Protein AF-A0A7S2HI41-F1 (afdb_monomer_lite)

pLDDT: mean 89.59, std 12.04, range [38.03, 98.25]

Secondary structure (DSSP, 8-state):
--S--TGGGTS-HHHHHHHHHHHHHTT-PPPS-HHHHHHHHHHHHHHHHHHHHHT-HHHHHHHHHHHHHHH---HHHHHTS-HHHHHHHHHHHHHHHHHHHHHHHHTT-HHHHHHHHHHHHHHHHHTT---HHHHHHHHHHHHHHHHHTT-HHHHHHHHHHHHHHSTT-HHHHHHHHHHHHHHHHHHHHHHHHHHHHHS-HHHHHTTS-TTSPP----

Structure (mmCIF, N/CA/C/O backbone):
data_AF-A0A7S2HI41-F1
#
_entry.id   AF-A0A7S2HI41-F1
#
loop_
_atom_site.group_PDB
_atom_site.id
_atom_site.type_symbol
_atom_site.label_atom_id
_atom_site.label_alt_id
_atom_site.label_comp_id
_atom_site.label_asym_id
_atom_site.label_entity_id
_atom_site.label_seq_id
_atom_site.pdbx_PDB_ins_code
_atom_site.Cartn_x
_atom_site.Cartn_y
_atom_site.Cartn_z
_atom_site.occupancy
_atom_site.B_iso_or_equiv
_atom_site.auth_seq_id
_atom_site.auth_comp_id
_atom_site.auth_asym_id
_atom_site.auth_atom_id
_atom_site.pdbx_PDB_model_num
ATOM 1 N N . PHE A 1 1 ? 14.568 3.028 4.191 1.00 51.03 1 PHE A N 1
ATOM 2 C CA . PHE A 1 1 ? 15.035 2.163 3.093 1.00 51.03 1 PHE A CA 1
ATOM 3 C C . PHE A 1 1 ? 16.481 2.515 2.828 1.00 51.03 1 PHE A C 1
ATOM 5 O O . PHE A 1 1 ? 16.738 3.258 1.891 1.00 51.03 1 PHE A O 1
ATOM 12 N N . ASP A 1 2 ? 17.394 2.138 3.720 1.00 47.50 2 ASP A N 1
ATOM 13 C CA . ASP A 1 2 ? 18.798 2.543 3.544 1.00 47.50 2 ASP A CA 1
ATOM 14 C C . ASP A 1 2 ? 19.626 1.412 2.933 1.00 47.50 2 ASP A C 1
ATOM 16 O O . ASP A 1 2 ? 20.675 1.696 2.387 1.00 47.50 2 ASP A O 1
ATOM 20 N N . ASN A 1 3 ? 19.088 0.180 2.890 1.00 49.31 3 ASN A N 1
ATOM 21 C CA . ASN A 1 3 ? 19.661 -0.965 2.165 1.00 49.31 3 ASN A CA 1
ATOM 22 C C . ASN A 1 3 ? 18.614 -1.939 1.571 1.00 49.31 3 ASN A C 1
ATOM 24 O O . ASN A 1 3 ? 18.982 -2.937 0.962 1.00 49.31 3 ASN A O 1
ATOM 28 N N . GLU A 1 4 ? 17.312 -1.688 1.750 1.00 58.56 4 GLU A N 1
ATOM 29 C CA . GLU A 1 4 ? 16.249 -2.599 1.297 1.00 58.56 4 GLU A CA 1
ATOM 30 C C . GLU A 1 4 ? 15.560 -2.063 0.043 1.00 58.56 4 GLU A C 1
ATOM 32 O O . GLU A 1 4 ? 15.051 -0.938 0.036 1.00 58.56 4 GLU A O 1
ATOM 37 N N . SER A 1 5 ? 15.537 -2.904 -0.991 1.00 82.88 5 SER A N 1
ATOM 38 C CA . SER A 1 5 ? 14.747 -2.742 -2.212 1.00 82.88 5 SER A CA 1
ATOM 39 C C . SER A 1 5 ? 13.272 -2.499 -1.875 1.00 82.88 5 SER A C 1
ATOM 41 O O . SER A 1 5 ? 12.686 -3.250 -1.093 1.00 82.88 5 SER A O 1
ATOM 43 N N . LEU A 1 6 ? 12.647 -1.484 -2.488 1.00 89.19 6 LEU A N 1
ATOM 44 C CA . LEU A 1 6 ? 11.217 -1.209 -2.284 1.00 89.19 6 LEU A CA 1
ATOM 45 C C . LEU A 1 6 ? 10.355 -2.420 -2.676 1.00 89.19 6 LEU A C 1
ATOM 47 O O . LEU A 1 6 ? 9.322 -2.670 -2.060 1.00 89.19 6 LEU A O 1
ATOM 51 N N . LEU A 1 7 ? 10.791 -3.192 -3.675 1.00 91.88 7 LEU A N 1
ATOM 52 C CA . LEU A 1 7 ? 10.104 -4.409 -4.104 1.00 91.88 7 LEU A CA 1
ATOM 53 C C . LEU A 1 7 ? 10.058 -5.464 -2.989 1.00 91.88 7 LEU A C 1
ATOM 55 O O . LEU A 1 7 ? 9.012 -6.070 -2.760 1.00 91.88 7 LEU A O 1
ATOM 59 N N . ARG A 1 8 ? 11.156 -5.614 -2.239 1.00 91.50 8 ARG A N 1
ATOM 60 C CA . ARG A 1 8 ? 11.265 -6.549 -1.105 1.00 91.50 8 ARG A CA 1
ATOM 61 C C . ARG A 1 8 ? 10.397 -6.161 0.094 1.00 91.50 8 ARG A C 1
ATOM 63 O O . ARG A 1 8 ? 10.218 -6.946 1.013 1.00 91.50 8 ARG A O 1
ATOM 70 N N . CYS A 1 9 ? 9.825 -4.957 0.101 1.00 91.75 9 CYS A N 1
ATOM 71 C CA . CYS A 1 9 ? 8.820 -4.587 1.0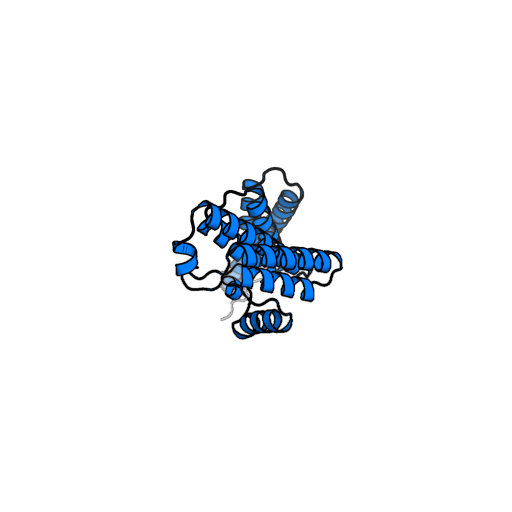97 1.00 91.75 9 CYS A CA 1
ATOM 72 C C . CYS A 1 9 ? 7.451 -5.228 0.831 1.00 91.75 9 CYS A C 1
ATOM 74 O O . CYS A 1 9 ? 6.604 -5.215 1.726 1.00 91.75 9 CYS A O 1
ATOM 76 N N . PHE A 1 10 ? 7.229 -5.749 -0.379 1.00 92.69 10 PHE A N 1
ATOM 77 C CA . PHE A 1 10 ? 5.991 -6.415 -0.783 1.00 92.69 10 PHE A CA 1
ATOM 78 C C . PHE A 1 10 ? 6.167 -7.918 -0.990 1.00 92.69 10 PHE A C 1
ATOM 80 O O . PHE A 1 10 ? 5.233 -8.661 -0.717 1.00 92.69 10 PHE A O 1
ATOM 87 N N . LEU A 1 11 ? 7.336 -8.339 -1.474 1.00 93.50 11 LEU A N 1
ATOM 88 C CA . LEU A 1 11 ? 7.603 -9.701 -1.930 1.00 93.50 11 LEU A CA 1
ATOM 89 C C . LEU A 1 11 ? 8.779 -10.332 -1.182 1.00 93.50 11 LEU A C 1
ATOM 91 O O . LEU A 1 11 ? 9.685 -9.624 -0.731 1.00 93.50 11 LEU A O 1
ATOM 95 N N . GLY A 1 12 ? 8.791 -11.665 -1.115 1.00 92.38 12 GLY A N 1
ATOM 96 C CA . GLY A 1 12 ? 9.970 -12.429 -0.696 1.00 92.38 12 GLY A CA 1
ATOM 97 C C . GLY A 1 12 ? 11.135 -12.304 -1.689 1.00 92.38 12 GLY A C 1
ATOM 98 O O . GLY A 1 12 ? 10.979 -11.774 -2.790 1.00 92.38 12 GLY A O 1
ATOM 99 N N . GLU A 1 13 ? 12.322 -12.801 -1.322 1.00 89.62 13 GLU A N 1
ATOM 100 C CA . GLU A 1 13 ? 13.499 -12.730 -2.205 1.00 89.62 13 GLU A CA 1
ATOM 101 C C . GLU A 1 13 ? 13.288 -13.504 -3.515 1.00 89.62 13 GLU A C 1
ATOM 103 O O . GLU A 1 13 ? 13.508 -12.946 -4.588 1.00 89.62 13 GLU A O 1
ATOM 108 N N . GLU A 1 14 ? 12.768 -14.731 -3.432 1.00 92.69 14 GLU A N 1
ATOM 109 C CA . GLU A 1 14 ? 12.481 -15.577 -4.601 1.00 92.69 14 GLU A CA 1
ATOM 110 C C . GLU A 1 14 ? 11.453 -14.930 -5.544 1.00 92.69 14 GLU A C 1
ATOM 112 O O . GLU A 1 14 ? 11.622 -14.914 -6.762 1.00 92.69 14 GLU A O 1
ATOM 117 N N . GLU A 1 15 ? 10.398 -14.333 -4.987 1.00 93.19 15 GLU A N 1
ATOM 118 C CA . GLU A 1 15 ? 9.353 -13.653 -5.758 1.00 93.19 15 GLU A CA 1
ATOM 119 C C . GLU A 1 15 ? 9.881 -12.376 -6.429 1.00 93.19 15 GLU A C 1
ATOM 121 O O . GLU A 1 15 ? 9.560 -12.090 -7.584 1.00 93.19 15 GLU A O 1
ATOM 126 N N . ALA A 1 16 ? 10.729 -11.612 -5.737 1.00 92.88 16 ALA A N 1
ATOM 127 C CA . ALA A 1 16 ? 11.371 -10.432 -6.307 1.00 92.88 16 ALA A CA 1
ATOM 128 C C . ALA A 1 16 ? 12.319 -10.799 -7.466 1.00 92.88 16 ALA A C 1
ATOM 130 O O . ALA A 1 16 ? 12.380 -10.080 -8.470 1.00 92.88 16 ALA A O 1
ATOM 131 N N . GLU A 1 17 ? 13.032 -11.923 -7.362 1.00 92.81 17 GLU A N 1
ATOM 132 C CA . GLU A 1 17 ? 13.847 -12.470 -8.452 1.00 92.81 17 GLU A CA 1
ATOM 133 C C . GLU A 1 17 ? 12.990 -12.977 -9.615 1.00 92.81 17 GLU A C 1
ATOM 135 O O . GLU A 1 17 ? 13.321 -12.722 -10.776 1.00 92.81 17 GLU A O 1
ATOM 140 N N . ALA A 1 18 ? 11.851 -13.612 -9.330 1.00 95.25 18 ALA A N 1
ATOM 141 C CA . ALA A 1 18 ? 10.898 -14.036 -10.350 1.00 95.25 18 ALA A CA 1
ATOM 142 C C . ALA A 1 18 ? 10.358 -12.845 -11.160 1.00 95.25 18 ALA A C 1
ATOM 144 O O . ALA A 1 18 ? 10.261 -12.931 -12.383 1.00 95.25 18 ALA A O 1
ATOM 145 N N . VAL A 1 19 ? 10.090 -11.700 -10.519 1.00 95.25 19 VAL A N 1
ATOM 146 C CA . VAL A 1 19 ? 9.713 -10.457 -11.219 1.00 95.25 19 VAL A CA 1
ATOM 147 C C . VAL A 1 19 ? 10.821 -9.996 -12.167 1.00 95.25 19 VAL A C 1
ATOM 149 O O . VAL A 1 19 ? 10.543 -9.652 -13.316 1.00 95.25 19 VAL A O 1
ATOM 152 N N . ALA A 1 20 ? 12.079 -10.020 -11.722 1.00 92.81 20 ALA A N 1
ATOM 153 C CA . ALA A 1 20 ? 13.213 -9.626 -12.555 1.00 92.81 20 ALA A CA 1
ATOM 154 C C . ALA A 1 20 ? 13.408 -10.570 -13.754 1.00 92.81 20 ALA A C 1
ATOM 156 O O . ALA A 1 20 ? 13.702 -10.111 -14.860 1.00 92.81 20 ALA A O 1
ATOM 157 N N . THR A 1 21 ? 13.241 -11.876 -13.542 1.00 95.38 21 THR A N 1
ATOM 158 C CA . THR A 1 21 ? 13.304 -12.898 -14.596 1.00 95.38 21 THR A CA 1
ATOM 159 C C . THR A 1 21 ? 12.178 -12.707 -15.603 1.00 95.38 21 THR A C 1
ATOM 161 O O . THR A 1 21 ? 12.450 -12.604 -16.797 1.00 95.38 21 THR A O 1
ATOM 164 N N . TRP A 1 22 ? 10.945 -12.517 -15.131 1.00 96.31 22 TRP A N 1
ATOM 165 C CA . TRP A 1 22 ? 9.798 -12.229 -15.987 1.00 96.31 22 TRP A CA 1
ATOM 166 C C . TRP A 1 22 ? 10.027 -10.983 -16.853 1.00 96.31 22 TRP A C 1
ATOM 168 O O . TRP A 1 22 ? 9.805 -11.024 -18.060 1.00 96.31 22 TRP A O 1
ATOM 178 N N . CYS A 1 23 ? 10.543 -9.886 -16.285 1.00 94.31 23 CYS A N 1
ATOM 179 C CA . CYS A 1 23 ? 10.859 -8.684 -17.064 1.00 94.31 23 CYS A CA 1
ATOM 180 C C . CYS A 1 23 ? 11.870 -8.966 -18.187 1.00 94.31 23 CYS A C 1
ATOM 182 O O . CYS A 1 23 ? 11.717 -8.447 -19.289 1.00 94.31 23 CYS A O 1
ATOM 184 N N . LYS A 1 24 ? 12.888 -9.799 -17.938 1.00 93.44 24 LYS A N 1
ATOM 185 C CA . LYS A 1 24 ? 13.875 -10.183 -18.962 1.00 93.44 24 LYS A CA 1
ATOM 186 C C . LYS A 1 24 ? 13.255 -11.049 -20.058 1.00 93.44 24 LYS A C 1
ATOM 188 O O . LYS A 1 24 ? 13.532 -10.818 -21.228 1.00 93.44 24 LYS A O 1
ATOM 193 N N . GLU A 1 25 ? 12.408 -12.007 -19.692 1.00 95.50 25 GLU A N 1
ATOM 194 C CA . GLU A 1 25 ? 11.704 -12.876 -20.646 1.00 95.50 25 GLU A CA 1
ATOM 195 C C . GLU A 1 25 ? 10.745 -12.099 -21.555 1.00 95.50 25 GLU A C 1
ATOM 197 O O . GLU A 1 25 ? 10.542 -12.476 -22.705 1.00 95.50 25 GLU A O 1
ATOM 202 N N . GLN A 1 26 ? 10.177 -10.998 -21.057 1.00 93.25 26 GLN A N 1
ATOM 203 C CA . GLN A 1 26 ? 9.296 -10.113 -21.824 1.00 93.25 26 GLN A CA 1
ATOM 204 C C . GLN A 1 26 ? 10.044 -9.031 -22.626 1.00 93.25 26 GLN A C 1
ATOM 206 O O . GLN A 1 26 ? 9.402 -8.102 -23.110 1.00 93.25 26 GLN A O 1
ATOM 211 N N . ASP A 1 27 ? 11.376 -9.113 -22.740 1.00 92.25 27 ASP A N 1
ATOM 212 C CA . ASP A 1 27 ? 12.237 -8.097 -23.375 1.00 92.25 27 ASP A CA 1
ATOM 213 C C . ASP A 1 27 ? 12.088 -6.689 -22.756 1.00 92.25 27 ASP A C 1
ATOM 215 O O . ASP A 1 27 ? 12.229 -5.648 -23.394 1.00 92.25 27 ASP A O 1
ATOM 219 N N . ARG A 1 28 ? 11.786 -6.650 -21.455 1.00 92.12 28 ARG A N 1
ATOM 220 C CA . ARG A 1 28 ? 11.610 -5.439 -20.637 1.00 92.12 28 ARG A CA 1
ATOM 221 C C . ARG A 1 28 ? 12.689 -5.359 -19.565 1.00 92.12 28 ARG A C 1
ATOM 223 O O . ARG A 1 28 ? 12.433 -5.083 -18.394 1.00 92.12 28 ARG A O 1
ATOM 230 N N . GLY A 1 29 ? 13.927 -5.641 -19.962 1.00 88.69 29 GLY A N 1
ATOM 231 C CA . GLY A 1 29 ? 15.086 -5.528 -19.084 1.00 88.69 29 GLY A CA 1
ATOM 232 C C . GLY A 1 29 ? 15.238 -4.119 -18.495 1.00 88.69 29 GLY A C 1
ATOM 233 O O . GLY A 1 29 ? 14.784 -3.117 -19.053 1.00 88.69 29 GLY A O 1
ATOM 234 N N . ARG A 1 30 ? 15.900 -4.023 -17.340 1.00 88.88 30 ARG A N 1
ATOM 235 C CA . ARG A 1 30 ? 16.216 -2.731 -16.723 1.00 88.88 30 ARG A CA 1
ATOM 236 C C . ARG A 1 30 ? 17.319 -2.058 -17.539 1.00 88.88 30 ARG A C 1
ATOM 238 O O . ARG A 1 30 ? 18.413 -2.598 -17.638 1.00 88.88 30 ARG A O 1
ATOM 245 N N . SER A 1 31 ? 17.016 -0.891 -18.099 1.00 89.38 31 SER A N 1
ATOM 246 C CA . SER A 1 31 ? 18.002 -0.013 -18.740 1.00 89.38 31 SER A CA 1
ATOM 247 C C . SER A 1 31 ? 18.785 0.782 -17.697 1.00 89.38 31 SER A C 1
ATOM 249 O O . SER A 1 31 ? 18.260 1.046 -16.617 1.00 89.38 31 SER A O 1
ATOM 251 N N . ASP A 1 32 ? 19.990 1.229 -18.037 1.00 85.44 32 ASP A N 1
ATOM 252 C CA . ASP A 1 32 ? 20.765 2.175 -17.223 1.00 85.44 32 ASP A CA 1
ATOM 253 C C . ASP A 1 32 ? 20.282 3.628 -17.390 1.00 85.44 32 ASP A C 1
ATOM 255 O O . ASP A 1 32 ? 20.605 4.497 -16.580 1.00 85.44 32 ASP A O 1
ATOM 259 N N . ILE A 1 33 ? 19.469 3.901 -18.418 1.00 88.25 33 ILE A N 1
ATOM 260 C CA . ILE A 1 33 ? 18.933 5.235 -18.709 1.00 88.25 33 ILE A CA 1
ATOM 261 C C . ILE A 1 33 ? 17.748 5.529 -17.780 1.00 88.25 33 ILE A C 1
ATOM 263 O O . ILE A 1 33 ? 16.743 4.809 -17.783 1.00 88.25 33 ILE A O 1
ATOM 267 N N . PHE A 1 34 ? 17.849 6.615 -17.011 1.00 88.12 34 PHE A N 1
ATOM 268 C CA . PHE A 1 34 ? 16.860 7.022 -16.010 1.00 88.12 34 PHE A CA 1
ATOM 269 C C . PHE A 1 34 ? 15.455 7.187 -16.607 1.00 88.12 34 PHE A C 1
ATOM 271 O O . PHE A 1 34 ? 14.501 6.551 -16.157 1.00 88.12 34 PHE A O 1
ATOM 278 N N . GLU A 1 35 ? 15.335 7.974 -17.670 1.00 90.38 35 GLU A N 1
ATOM 279 C CA . GLU A 1 35 ? 14.077 8.306 -18.337 1.00 90.38 35 GLU A CA 1
ATOM 280 C C . GLU A 1 35 ? 13.417 7.063 -18.933 1.00 90.38 35 GLU A C 1
ATOM 282 O O . GLU A 1 35 ? 12.196 6.914 -18.868 1.00 90.38 35 GLU A O 1
ATOM 287 N N . TYR A 1 36 ? 14.223 6.133 -19.457 1.00 92.19 36 TYR A N 1
ATOM 288 C CA . TYR A 1 36 ? 13.719 4.867 -19.977 1.00 92.19 36 TYR A CA 1
ATOM 289 C C . TYR A 1 36 ? 13.099 4.026 -18.860 1.00 92.19 36 TYR A C 1
ATOM 291 O O . TYR A 1 36 ? 11.981 3.539 -19.005 1.00 92.19 36 TYR A O 1
ATOM 299 N N . ARG A 1 37 ? 13.779 3.899 -17.711 1.00 93.94 37 ARG A N 1
ATOM 300 C CA . ARG A 1 37 ? 13.237 3.170 -16.552 1.00 93.94 37 ARG A CA 1
ATOM 301 C C . ARG A 1 37 ? 11.921 3.778 -16.068 1.00 93.94 37 ARG A C 1
ATOM 303 O O . ARG A 1 37 ? 10.985 3.038 -15.775 1.00 93.94 37 ARG A O 1
ATOM 310 N N . LEU A 1 38 ? 11.839 5.107 -15.993 1.00 94.06 38 LEU A N 1
ATOM 311 C CA . LEU A 1 38 ? 10.620 5.813 -15.590 1.00 94.06 38 LEU A CA 1
ATOM 312 C C . LEU A 1 38 ? 9.480 5.611 -16.597 1.00 94.06 38 LEU A C 1
ATOM 314 O O . LEU A 1 38 ? 8.340 5.390 -16.183 1.00 94.06 38 LEU A O 1
ATOM 318 N N . GLY A 1 39 ? 9.787 5.658 -17.895 1.00 95.44 39 GLY A N 1
ATOM 319 C CA . GLY A 1 39 ? 8.827 5.417 -18.970 1.00 95.44 39 GLY A CA 1
ATOM 320 C C . GLY A 1 39 ? 8.286 3.987 -18.971 1.00 95.44 39 GLY A C 1
ATOM 321 O O . GLY A 1 39 ? 7.073 3.794 -19.041 1.00 95.44 39 GLY A O 1
ATOM 322 N N . GLU A 1 40 ? 9.154 2.984 -18.827 1.00 96.44 40 GLU A N 1
ATOM 323 C CA . GLU A 1 40 ? 8.735 1.579 -18.737 1.00 96.44 40 GLU A CA 1
ATOM 324 C C . GLU A 1 40 ? 7.899 1.306 -17.483 1.00 96.44 40 GLU A C 1
ATOM 326 O O . GLU A 1 40 ? 6.874 0.626 -17.557 1.00 96.44 40 GLU A O 1
ATOM 331 N N . ALA A 1 41 ? 8.268 1.895 -16.342 1.00 97.00 41 ALA A N 1
ATOM 332 C CA . ALA A 1 41 ? 7.468 1.792 -15.126 1.00 97.00 41 ALA A CA 1
ATOM 333 C C . ALA A 1 41 ? 6.051 2.361 -15.309 1.00 97.00 41 ALA A C 1
ATOM 335 O O . ALA A 1 41 ? 5.086 1.775 -14.818 1.00 97.00 41 ALA A O 1
ATOM 336 N N . ASP A 1 42 ? 5.904 3.476 -16.030 1.00 97.62 42 ASP A N 1
ATOM 337 C CA . ASP A 1 42 ? 4.591 4.043 -16.340 1.00 97.62 42 ASP A CA 1
ATOM 338 C C . ASP A 1 42 ? 3.777 3.157 -17.282 1.00 97.62 42 ASP A C 1
ATOM 340 O O . ASP A 1 42 ? 2.592 2.949 -17.024 1.00 97.62 42 ASP A O 1
ATOM 344 N N . LYS A 1 43 ? 4.394 2.588 -18.326 1.00 97.56 43 LYS A N 1
ATOM 345 C CA . LYS A 1 43 ? 3.713 1.640 -19.224 1.00 97.56 43 LYS A CA 1
ATOM 346 C C . LYS A 1 43 ? 3.184 0.435 -18.454 1.00 97.56 43 LYS A C 1
ATOM 348 O O . LYS A 1 43 ? 1.999 0.128 -18.540 1.00 97.56 43 LYS A O 1
ATOM 353 N N . LEU A 1 44 ? 4.031 -0.190 -17.637 1.00 97.81 44 LEU A N 1
ATOM 354 C CA . LEU A 1 44 ? 3.648 -1.319 -16.786 1.00 97.81 44 LEU A CA 1
ATOM 355 C C . LEU A 1 44 ? 2.545 -0.934 -15.793 1.00 97.81 44 LEU A C 1
ATOM 357 O O . LEU A 1 44 ? 1.599 -1.692 -15.589 1.00 97.81 44 LEU A O 1
ATOM 361 N N . ARG A 1 45 ? 2.615 0.263 -15.201 1.00 98.00 45 ARG A N 1
ATOM 362 C CA . ARG A 1 45 ? 1.560 0.771 -14.317 1.00 98.00 45 ARG A CA 1
ATOM 363 C C . ARG A 1 45 ? 0.231 0.940 -15.059 1.00 98.00 45 ARG A C 1
ATOM 365 O O . ARG A 1 45 ? -0.805 0.593 -14.499 1.00 98.00 45 ARG A O 1
ATOM 372 N N . GLU A 1 46 ? 0.227 1.458 -16.285 1.00 98.19 46 GLU A N 1
ATOM 373 C CA . GLU A 1 46 ? -1.007 1.593 -17.069 1.00 98.19 46 GLU A CA 1
ATOM 374 C C . GLU A 1 46 ? -1.558 0.246 -17.557 1.00 98.19 46 GLU A C 1
ATOM 376 O O . GLU A 1 46 ? -2.769 0.031 -17.510 1.00 98.19 46 GLU A O 1
ATOM 381 N N . GLU A 1 47 ? -0.698 -0.702 -17.931 1.00 97.88 47 GLU A N 1
ATOM 382 C CA . GLU A 1 47 ? -1.109 -2.083 -18.217 1.00 97.88 47 GLU A CA 1
ATOM 383 C C . GLU A 1 47 ? -1.757 -2.734 -16.985 1.00 97.88 47 GLU A C 1
ATOM 385 O O . GLU A 1 47 ? -2.840 -3.315 -17.073 1.00 97.88 47 GLU A O 1
ATOM 390 N N . GLY A 1 48 ? -1.141 -2.568 -15.809 1.00 97.88 48 GLY A N 1
ATOM 391 C CA . GLY A 1 48 ? -1.703 -3.020 -14.538 1.00 97.88 48 GLY A CA 1
ATOM 392 C C . GLY A 1 48 ? -3.049 -2.362 -14.220 1.00 97.88 48 GLY A C 1
ATOM 393 O O . GLY A 1 48 ? -3.953 -3.030 -13.717 1.00 97.88 48 GLY A O 1
ATOM 394 N N . ASN A 1 49 ? -3.225 -1.079 -14.558 1.00 97.88 49 ASN A N 1
ATOM 395 C CA . ASN A 1 49 ? -4.504 -0.379 -14.406 1.00 97.88 49 ASN A CA 1
ATOM 396 C C . ASN A 1 49 ? -5.598 -0.987 -15.297 1.00 97.88 49 ASN A C 1
ATOM 398 O O . ASN A 1 49 ? -6.757 -1.032 -14.880 1.00 97.88 49 ASN A O 1
ATOM 402 N N . GLY A 1 50 ? -5.249 -1.429 -16.511 1.00 98.00 50 GLY A N 1
ATOM 403 C CA . GLY A 1 50 ? -6.153 -2.155 -17.407 1.00 98.00 50 GLY A CA 1
ATOM 404 C C . GLY A 1 50 ? -6.624 -3.466 -16.780 1.00 98.00 50 GLY A C 1
ATOM 405 O O . GLY A 1 50 ? -7.815 -3.638 -16.530 1.00 98.00 50 GLY A O 1
ATOM 406 N N . LEU A 1 51 ? -5.673 -4.316 -16.389 1.00 97.38 51 LEU A N 1
ATOM 407 C CA . LEU A 1 51 ? -5.937 -5.614 -15.752 1.00 97.38 51 LEU A CA 1
ATOM 408 C C . LEU A 1 51 ? -6.737 -5.478 -14.446 1.00 97.38 51 LEU A C 1
ATOM 410 O O . LEU A 1 51 ? -7.654 -6.249 -14.172 1.00 97.38 51 LEU A O 1
ATOM 414 N N . PHE A 1 52 ? -6.456 -4.439 -13.655 1.00 97.56 52 PHE A N 1
ATOM 415 C CA . PHE A 1 52 ? -7.206 -4.149 -12.434 1.00 97.56 52 PHE A CA 1
ATOM 416 C C . PHE A 1 52 ? -8.681 -3.825 -12.707 1.00 97.56 52 PHE A C 1
ATOM 418 O O . PHE A 1 52 ? -9.547 -4.218 -11.925 1.00 97.56 52 PHE A O 1
ATOM 425 N N . LYS A 1 53 ? -8.981 -3.119 -13.804 1.00 96.69 53 LYS A N 1
ATOM 426 C CA . LYS A 1 53 ? -10.366 -2.834 -14.218 1.00 96.69 53 LYS A CA 1
ATOM 427 C C . LYS A 1 53 ? -11.074 -4.086 -14.731 1.00 96.69 53 LYS A C 1
ATOM 429 O O . LYS A 1 53 ? -12.274 -4.216 -14.516 1.00 96.69 53 LYS A O 1
ATOM 434 N N . GLU A 1 54 ? -10.336 -4.990 -15.368 1.00 96.38 54 GLU A N 1
ATOM 435 C CA . GLU A 1 54 ? -10.827 -6.293 -15.839 1.00 96.38 54 GLU A CA 1
ATOM 436 C C . GLU A 1 54 ? -11.053 -7.292 -14.691 1.00 96.38 54 GLU A C 1
ATOM 438 O O . GLU A 1 54 ? -11.751 -8.288 -14.864 1.00 96.38 54 GLU A O 1
ATOM 443 N N . GLY A 1 55 ? -10.521 -7.005 -13.498 1.00 95.12 55 GLY A N 1
ATOM 444 C CA . GLY A 1 55 ? -10.645 -7.855 -12.314 1.00 95.12 55 GLY A CA 1
ATOM 445 C C . GLY A 1 55 ? -9.554 -8.921 -12.196 1.00 95.12 55 GLY A C 1
ATOM 446 O O . GLY A 1 55 ? -9.591 -9.712 -11.254 1.00 95.12 55 GLY A O 1
ATOM 447 N N . ASP A 1 56 ? -8.561 -8.925 -13.091 1.00 97.19 56 ASP A N 1
ATOM 448 C CA . ASP A 1 56 ? -7.387 -9.790 -12.978 1.00 97.19 56 ASP A CA 1
ATOM 449 C C . ASP A 1 56 ? -6.364 -9.174 -12.013 1.00 97.19 56 ASP A C 1
ATOM 451 O O . ASP A 1 56 ? -5.414 -8.476 -12.381 1.00 97.19 56 ASP A O 1
ATOM 455 N N . PHE A 1 57 ? -6.599 -9.414 -10.724 1.00 96.75 57 PHE A N 1
ATOM 456 C CA . PHE A 1 57 ? -5.767 -8.887 -9.647 1.00 96.75 57 PHE A CA 1
ATOM 457 C C . PHE A 1 57 ? -4.349 -9.469 -9.641 1.00 96.75 57 PHE A C 1
ATOM 459 O O . PHE A 1 57 ? -3.405 -8.745 -9.325 1.00 96.75 57 PHE A O 1
ATOM 466 N N . ALA A 1 58 ? -4.181 -10.743 -10.005 1.00 96.38 58 ALA A N 1
ATOM 467 C CA . ALA A 1 58 ? -2.877 -11.399 -9.998 1.00 96.38 58 ALA A CA 1
ATOM 468 C C . ALA A 1 58 ? -1.981 -10.838 -11.109 1.00 96.38 58 ALA A C 1
ATOM 470 O O . ALA A 1 58 ? -0.847 -10.423 -10.849 1.00 96.38 58 ALA A O 1
ATOM 471 N N . ALA A 1 59 ? -2.508 -10.736 -12.333 1.00 96.88 59 ALA A N 1
ATOM 472 C CA . ALA A 1 59 ? -1.762 -10.141 -13.430 1.00 96.88 59 ALA A CA 1
ATOM 473 C C . ALA A 1 59 ? -1.487 -8.653 -13.171 1.00 96.88 59 ALA A C 1
ATOM 475 O O . ALA A 1 59 ? -0.369 -8.198 -13.428 1.00 96.88 59 ALA A O 1
ATOM 476 N N . ALA A 1 60 ? -2.450 -7.908 -12.612 1.00 98.00 60 ALA A N 1
ATOM 477 C CA . ALA A 1 60 ? -2.250 -6.508 -12.239 1.00 98.00 60 ALA A CA 1
ATOM 478 C C . ALA A 1 60 ? -1.099 -6.335 -11.231 1.00 98.00 60 ALA A C 1
ATOM 480 O O . ALA A 1 60 ? -0.225 -5.493 -11.450 1.00 98.00 60 ALA A O 1
ATOM 481 N N . LEU A 1 61 ? -1.049 -7.155 -10.171 1.00 97.25 61 LEU A N 1
ATOM 482 C CA . LEU A 1 61 ? 0.049 -7.137 -9.196 1.00 97.25 61 LEU A CA 1
ATOM 483 C C . LEU A 1 61 ? 1.397 -7.409 -9.856 1.00 97.25 61 LEU A C 1
ATOM 485 O O . LEU A 1 61 ? 2.326 -6.636 -9.633 1.00 97.25 61 LEU A O 1
ATOM 489 N N . GLN A 1 62 ? 1.494 -8.418 -10.727 1.00 97.44 62 GLN A N 1
ATOM 490 C CA . GLN A 1 62 ? 2.733 -8.701 -11.459 1.00 97.44 62 GLN A CA 1
ATOM 491 C C . GLN A 1 62 ? 3.242 -7.462 -12.217 1.00 97.44 62 GLN A C 1
ATOM 493 O O . GLN A 1 62 ? 4.429 -7.139 -12.152 1.00 97.44 62 GLN A O 1
ATOM 498 N N . ARG A 1 63 ? 2.348 -6.722 -12.894 1.00 98.06 63 ARG A N 1
ATOM 499 C CA . ARG A 1 63 ? 2.717 -5.502 -13.636 1.00 98.06 63 ARG A CA 1
ATOM 500 C C . ARG A 1 63 ? 3.154 -4.379 -12.698 1.00 98.06 63 ARG A C 1
ATOM 502 O O . ARG A 1 63 ? 4.138 -3.699 -12.979 1.00 98.06 63 ARG A O 1
ATOM 509 N N . TYR A 1 64 ? 2.480 -4.197 -11.564 1.00 98.25 64 TYR A N 1
ATOM 510 C CA . TYR A 1 64 ? 2.886 -3.191 -10.582 1.00 98.25 64 TYR A CA 1
ATOM 511 C C . TYR A 1 64 ? 4.216 -3.530 -9.899 1.00 98.25 64 TYR A C 1
ATOM 513 O O . TYR A 1 64 ? 5.033 -2.635 -9.686 1.00 98.25 64 TYR A O 1
ATOM 521 N N . HIS A 1 65 ? 4.480 -4.802 -9.604 1.00 97.31 65 HIS A N 1
ATOM 522 C CA . HIS A 1 65 ? 5.767 -5.247 -9.073 1.00 97.31 65 HIS A CA 1
ATOM 523 C C . HIS A 1 65 ? 6.898 -5.034 -10.080 1.00 97.31 65 HIS A C 1
ATOM 525 O O . HIS A 1 65 ? 7.939 -4.487 -9.714 1.00 97.31 65 HIS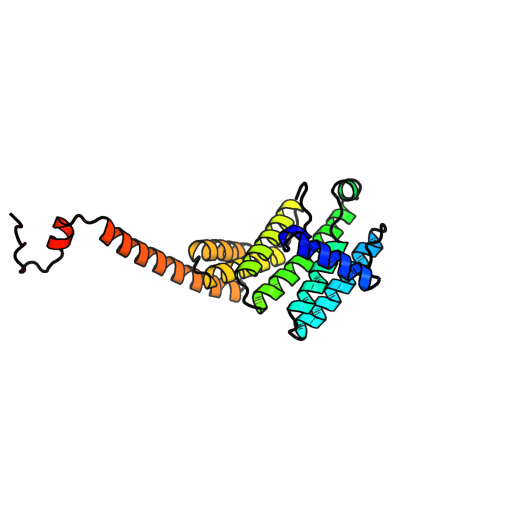 A O 1
ATOM 531 N N . ALA A 1 66 ? 6.668 -5.352 -11.356 1.00 96.81 66 ALA A N 1
ATOM 532 C CA . ALA A 1 66 ? 7.595 -5.021 -12.434 1.00 96.81 66 ALA A CA 1
ATOM 533 C C . ALA A 1 66 ? 7.839 -3.501 -12.528 1.00 96.81 66 ALA A C 1
ATOM 535 O O . ALA A 1 66 ? 8.983 -3.060 -12.632 1.00 96.81 66 ALA A O 1
ATOM 536 N N . ALA A 1 67 ? 6.795 -2.674 -12.398 1.00 97.44 67 ALA A N 1
ATOM 537 C CA . ALA A 1 67 ? 6.947 -1.219 -12.372 1.00 97.44 67 ALA A CA 1
ATOM 538 C C . ALA A 1 67 ? 7.811 -0.745 -11.187 1.00 97.44 67 ALA A C 1
ATOM 540 O O . ALA A 1 67 ? 8.716 0.067 -11.380 1.00 97.44 67 ALA A O 1
ATOM 541 N N . ILE A 1 68 ? 7.603 -1.280 -9.974 1.00 95.81 68 ILE A N 1
ATOM 542 C CA . ILE A 1 68 ? 8.477 -0.991 -8.822 1.00 95.81 68 ILE A CA 1
ATOM 543 C C . ILE A 1 68 ? 9.910 -1.425 -9.110 1.00 95.81 68 ILE A C 1
ATOM 545 O O . ILE A 1 68 ? 10.829 -0.663 -8.825 1.00 95.81 68 ILE A O 1
ATOM 549 N N . TRP A 1 69 ? 10.111 -2.598 -9.709 1.00 95.12 69 TRP A N 1
ATOM 550 C CA . TRP A 1 69 ? 11.439 -3.079 -10.070 1.00 95.12 69 TRP A CA 1
ATOM 551 C C . TRP A 1 69 ? 12.174 -2.098 -10.994 1.00 95.12 69 TRP A C 1
ATOM 553 O O . TRP A 1 69 ? 13.364 -1.858 -10.798 1.00 95.12 69 TRP A O 1
ATOM 563 N N . HIS A 1 70 ? 11.496 -1.462 -11.952 1.00 94.31 70 HIS A N 1
ATOM 564 C CA . HIS A 1 70 ? 12.111 -0.394 -12.749 1.00 94.31 70 HIS A CA 1
ATOM 565 C C . HIS A 1 70 ? 12.382 0.878 -11.937 1.00 94.31 70 HIS A C 1
ATOM 567 O O . HIS A 1 70 ? 13.407 1.519 -12.158 1.00 94.31 70 HIS A O 1
ATOM 573 N N . LEU A 1 71 ? 11.534 1.226 -10.968 1.00 93.38 71 LEU A N 1
ATOM 574 C CA . LEU A 1 71 ? 11.697 2.411 -10.114 1.00 93.38 71 LEU A CA 1
ATOM 575 C C . LEU A 1 71 ? 12.684 2.208 -8.952 1.00 93.38 71 LEU A C 1
ATOM 577 O O . LEU A 1 71 ? 12.988 3.154 -8.226 1.00 93.38 71 LEU A O 1
ATOM 581 N N . ASP A 1 72 ? 13.194 1.000 -8.736 1.00 90.56 72 ASP A N 1
ATOM 582 C CA . ASP A 1 72 ? 14.085 0.710 -7.616 1.00 90.56 72 ASP A CA 1
ATOM 583 C C . ASP A 1 72 ? 15.549 0.999 -7.981 1.00 90.56 72 ASP A C 1
ATOM 585 O O . ASP A 1 72 ? 16.283 0.147 -8.487 1.00 90.56 72 ASP A O 1
ATOM 589 N N . PHE A 1 73 ? 15.943 2.263 -7.835 1.00 87.06 73 PHE A N 1
ATOM 590 C CA . PHE A 1 73 ? 17.325 2.721 -7.999 1.00 87.06 73 PHE A CA 1
ATOM 591 C C . PHE A 1 73 ? 18.131 2.422 -6.740 1.00 87.06 73 PHE A C 1
ATOM 593 O O . PHE A 1 73 ? 17.613 2.585 -5.633 1.00 87.06 73 PHE A O 1
ATOM 600 N N . ASP A 1 74 ? 19.391 2.027 -6.899 1.00 81.44 74 ASP A N 1
ATOM 601 C CA . ASP A 1 74 ? 20.278 1.855 -5.750 1.00 81.44 74 ASP A CA 1
ATOM 602 C C . ASP A 1 74 ? 20.599 3.205 -5.075 1.00 81.44 74 ASP A C 1
ATOM 604 O O . ASP A 1 74 ? 20.317 4.285 -5.604 1.00 81.44 74 ASP A O 1
ATOM 608 N N . VAL A 1 75 ? 21.151 3.149 -3.861 1.00 71.94 75 VAL A N 1
ATOM 609 C CA . VAL A 1 75 ? 21.433 4.350 -3.057 1.00 71.94 75 VAL A CA 1
ATOM 610 C C . VAL A 1 75 ? 22.432 5.273 -3.763 1.00 71.94 75 VAL A C 1
ATOM 612 O O . VAL A 1 75 ? 22.254 6.488 -3.735 1.00 71.94 75 VAL A O 1
ATOM 615 N N . GLY A 1 76 ? 23.435 4.715 -4.449 1.00 70.81 76 GLY A N 1
ATOM 616 C CA . GLY A 1 76 ? 24.435 5.494 -5.181 1.00 70.81 76 GLY A CA 1
ATOM 617 C C . GLY A 1 76 ? 23.842 6.214 -6.394 1.00 70.81 76 GLY A C 1
ATOM 618 O O . GLY A 1 76 ? 24.144 7.381 -6.635 1.00 70.81 76 GLY A O 1
ATOM 619 N N . GLN A 1 77 ? 22.941 5.556 -7.122 1.00 75.75 77 GLN A N 1
ATOM 620 C CA . GLN A 1 77 ? 22.178 6.140 -8.219 1.00 75.75 77 GLN A CA 1
ATOM 621 C C . GLN A 1 77 ? 21.298 7.285 -7.719 1.00 75.75 77 GLN A C 1
ATOM 623 O O . GLN A 1 77 ? 21.273 8.338 -8.346 1.00 75.75 77 GLN A O 1
ATOM 628 N N . GLN A 1 78 ? 20.613 7.106 -6.584 1.00 74.31 78 GLN A N 1
ATOM 629 C CA . GLN A 1 78 ? 19.744 8.139 -6.010 1.00 74.31 78 GLN A CA 1
ATOM 630 C C . GLN A 1 78 ? 20.528 9.346 -5.479 1.00 74.31 78 GLN A C 1
ATOM 632 O O . GLN A 1 78 ? 20.091 10.475 -5.675 1.00 74.31 78 GLN A O 1
ATOM 637 N N . TRP A 1 79 ? 21.689 9.139 -4.850 1.00 69.25 79 TRP A N 1
ATOM 638 C CA . TRP A 1 79 ? 22.516 10.232 -4.313 1.00 69.25 79 TRP A CA 1
ATOM 639 C C . TRP A 1 79 ? 23.025 11.192 -5.390 1.00 69.25 79 TRP A C 1
ATOM 641 O O . TRP A 1 79 ? 23.206 12.375 -5.123 1.00 69.25 79 TRP A O 1
ATOM 651 N N . ASN A 1 80 ? 23.220 10.695 -6.611 1.00 76.62 80 ASN A N 1
ATOM 652 C CA . ASN A 1 80 ? 23.656 11.508 -7.745 1.00 76.62 80 ASN A CA 1
ATOM 653 C C . ASN A 1 80 ? 22.491 12.202 -8.479 1.00 76.62 80 ASN A C 1
ATOM 655 O O . ASN A 1 80 ? 22.724 12.931 -9.444 1.00 76.62 80 ASN A O 1
ATOM 659 N N . MET A 1 81 ? 21.236 11.981 -8.066 1.00 82.25 81 MET A N 1
ATOM 660 C CA . MET A 1 81 ? 20.072 12.605 -8.698 1.00 82.25 81 MET A CA 1
ATOM 661 C C . MET A 1 81 ? 19.838 14.018 -8.172 1.00 82.25 81 MET A C 1
ATOM 663 O O . MET A 1 81 ? 19.820 14.250 -6.967 1.00 82.25 81 MET A O 1
ATOM 667 N N . MET A 1 82 ? 19.542 14.936 -9.092 1.00 82.94 82 MET A N 1
ATOM 668 C CA . MET A 1 82 ? 18.989 16.250 -8.764 1.00 82.94 82 MET A CA 1
ATOM 669 C C . MET A 1 82 ? 17.632 16.126 -8.050 1.00 82.94 82 MET A C 1
ATOM 671 O O . MET A 1 82 ? 16.867 15.197 -8.322 1.00 82.94 82 MET A O 1
ATOM 675 N N . ASP A 1 83 ? 17.290 17.110 -7.218 1.00 85.94 83 ASP A N 1
ATOM 676 C CA . ASP A 1 83 ? 16.071 17.108 -6.394 1.00 85.94 83 ASP A CA 1
ATOM 677 C C . ASP A 1 83 ? 14.783 16.854 -7.194 1.00 85.94 83 ASP A C 1
ATOM 679 O O . ASP A 1 83 ? 13.910 16.105 -6.760 1.00 85.94 83 ASP A O 1
ATOM 683 N N . HIS A 1 84 ? 14.662 17.418 -8.401 1.00 86.56 84 HIS A N 1
ATOM 684 C CA . HIS A 1 84 ? 13.474 17.214 -9.237 1.00 86.56 84 HIS A CA 1
ATOM 685 C C . HIS A 1 84 ? 13.351 15.776 -9.764 1.00 86.56 84 HIS A C 1
ATOM 687 O O . HIS A 1 84 ? 12.237 15.268 -9.876 1.00 86.56 84 HIS A O 1
ATOM 693 N N . HIS A 1 85 ? 14.469 15.099 -10.044 1.00 87.94 85 HIS A N 1
ATOM 694 C CA . HIS A 1 85 ? 14.466 13.687 -10.433 1.00 87.94 85 HIS A CA 1
ATOM 695 C C . HIS A 1 85 ? 14.086 12.792 -9.254 1.00 87.94 85 HIS A C 1
ATOM 697 O O . HIS A 1 85 ? 13.320 11.844 -9.427 1.00 87.94 85 HIS A O 1
ATOM 703 N N . GLN A 1 86 ? 14.567 13.114 -8.049 1.00 89.00 86 GLN A N 1
ATOM 704 C CA . GLN A 1 86 ? 14.173 12.401 -6.834 1.00 89.00 86 GLN A CA 1
ATOM 705 C C . GLN A 1 86 ? 12.679 12.574 -6.551 1.00 89.00 86 GLN A C 1
ATOM 707 O O . GLN A 1 86 ? 11.994 11.596 -6.249 1.00 89.00 86 GLN A O 1
ATOM 712 N N . LEU A 1 87 ? 12.158 13.797 -6.692 1.00 91.12 87 LEU A N 1
ATOM 713 C CA . LEU A 1 87 ? 10.736 14.080 -6.532 1.00 91.12 87 LEU A CA 1
ATOM 714 C C . LEU A 1 87 ? 9.897 13.291 -7.546 1.00 91.12 87 LEU A C 1
ATOM 716 O O . LEU A 1 87 ? 8.987 12.575 -7.132 1.00 91.12 87 LEU A O 1
ATOM 720 N N . ASP A 1 88 ? 10.231 13.345 -8.842 1.00 92.00 88 ASP A N 1
ATOM 721 C CA . ASP A 1 88 ? 9.497 12.609 -9.884 1.00 92.00 88 ASP A CA 1
ATOM 722 C C . ASP A 1 88 ? 9.524 11.091 -9.631 1.00 92.00 88 ASP A C 1
ATOM 724 O O . ASP A 1 88 ? 8.484 10.423 -9.623 1.00 92.00 88 ASP A O 1
ATOM 728 N N . LEU A 1 89 ? 10.699 10.543 -9.306 1.00 93.12 89 LEU A N 1
ATOM 729 C CA . LEU A 1 89 ? 10.859 9.139 -8.937 1.00 93.12 89 LEU A CA 1
ATOM 730 C C . LEU A 1 89 ? 9.970 8.758 -7.744 1.00 93.12 89 LEU A C 1
ATOM 732 O O . LEU A 1 89 ? 9.253 7.753 -7.784 1.00 93.12 89 LEU A O 1
ATOM 736 N N . ASN A 1 90 ? 10.002 9.555 -6.676 1.00 93.56 90 ASN A N 1
ATOM 737 C CA . ASN A 1 90 ? 9.264 9.277 -5.450 1.00 93.56 90 ASN A CA 1
ATOM 738 C C . ASN A 1 90 ? 7.751 9.403 -5.648 1.00 93.56 90 ASN A C 1
ATOM 740 O O . ASN A 1 90 ? 7.007 8.573 -5.117 1.00 93.56 90 ASN A O 1
ATOM 744 N N . THR A 1 91 ? 7.292 10.364 -6.451 1.00 94.38 91 THR A N 1
ATOM 745 C CA . THR A 1 91 ? 5.884 10.499 -6.837 1.00 94.38 91 THR A CA 1
ATOM 746 C C . THR A 1 91 ? 5.413 9.301 -7.667 1.00 94.38 91 THR A C 1
ATOM 748 O O . THR A 1 91 ? 4.321 8.779 -7.427 1.00 94.38 91 THR A O 1
ATOM 751 N N . ARG A 1 92 ? 6.225 8.800 -8.607 1.00 95.50 92 ARG A N 1
ATOM 752 C CA . ARG A 1 92 ? 5.896 7.594 -9.394 1.00 95.50 92 ARG A CA 1
ATOM 753 C C . ARG A 1 92 ? 5.831 6.343 -8.526 1.00 95.50 92 ARG A C 1
ATOM 755 O O . ARG A 1 92 ? 4.853 5.600 -8.618 1.00 95.50 92 ARG A O 1
ATOM 762 N N . LYS A 1 93 ? 6.804 6.150 -7.626 1.00 95.88 93 LYS A N 1
ATOM 763 C CA . LYS A 1 93 ? 6.775 5.068 -6.624 1.00 95.88 93 LYS A CA 1
ATOM 764 C C . LYS A 1 93 ? 5.478 5.110 -5.822 1.00 95.88 93 LYS A C 1
ATOM 766 O O . LYS A 1 93 ? 4.795 4.095 -5.720 1.00 95.88 93 LYS A O 1
ATOM 771 N N . LEU A 1 94 ? 5.090 6.289 -5.330 1.00 96.38 94 LEU A N 1
ATOM 772 C CA . LEU A 1 94 ? 3.869 6.461 -4.544 1.00 96.38 94 LEU A CA 1
ATOM 773 C C . LEU A 1 94 ? 2.608 6.027 -5.309 1.00 96.38 94 LEU A C 1
ATOM 775 O O . LEU A 1 94 ? 1.764 5.322 -4.752 1.00 96.38 94 LEU A O 1
ATOM 779 N N . LYS A 1 95 ? 2.499 6.391 -6.595 1.00 96.81 95 LYS A N 1
ATOM 780 C CA . LYS A 1 95 ? 1.383 5.972 -7.461 1.00 96.81 95 LYS A CA 1
ATOM 781 C C . LYS A 1 95 ? 1.307 4.450 -7.592 1.00 96.81 95 LYS A C 1
ATOM 783 O O . LYS A 1 95 ? 0.230 3.881 -7.425 1.00 96.81 95 LYS A O 1
ATOM 788 N N . VAL A 1 96 ? 2.436 3.783 -7.842 1.00 97.88 96 VAL A N 1
ATOM 789 C CA . VAL A 1 96 ? 2.473 2.316 -7.976 1.00 97.88 96 VAL A CA 1
ATOM 790 C C . VAL A 1 96 ? 2.134 1.627 -6.649 1.00 97.88 96 VAL A C 1
ATOM 792 O O . VAL A 1 96 ? 1.313 0.713 -6.635 1.00 97.88 96 VAL A O 1
ATOM 795 N N . ILE A 1 97 ? 2.672 2.104 -5.520 1.00 97.69 97 ILE A N 1
ATOM 796 C CA . ILE A 1 97 ? 2.343 1.575 -4.183 1.00 97.69 97 ILE A CA 1
ATOM 797 C C . ILE A 1 97 ? 0.841 1.727 -3.889 1.00 97.69 97 ILE A C 1
ATOM 799 O O . ILE A 1 97 ? 0.202 0.808 -3.372 1.00 97.69 97 ILE A O 1
ATOM 803 N N . SER A 1 98 ? 0.252 2.870 -4.253 1.00 97.81 98 SER A N 1
ATOM 804 C CA . SER A 1 98 ? -1.187 3.106 -4.102 1.00 97.81 98 SER A CA 1
ATOM 805 C C . SER A 1 98 ? -2.014 2.119 -4.922 1.00 97.81 98 SER A C 1
ATOM 807 O O . SER A 1 98 ? -3.027 1.616 -4.429 1.00 97.81 98 SER A O 1
ATOM 809 N N . ASN A 1 99 ? -1.568 1.780 -6.131 1.00 98.06 99 ASN A N 1
ATOM 810 C CA . ASN A 1 99 ? -2.219 0.776 -6.963 1.00 98.06 99 ASN A CA 1
ATOM 811 C C . ASN A 1 99 ? -2.111 -0.634 -6.367 1.00 98.06 99 ASN A C 1
ATOM 813 O O . ASN A 1 99 ? -3.134 -1.300 -6.246 1.00 98.06 99 ASN A O 1
ATOM 817 N N . ILE A 1 100 ? -0.930 -1.060 -5.905 1.00 98.00 100 ILE A N 1
ATOM 818 C CA . ILE A 1 100 ? -0.743 -2.357 -5.219 1.00 98.00 100 ILE A CA 1
ATOM 819 C C . ILE A 1 100 ? -1.683 -2.467 -4.013 1.00 98.00 100 ILE A C 1
ATOM 821 O O . ILE A 1 100 ? -2.428 -3.436 -3.870 1.00 98.00 100 ILE A O 1
ATOM 825 N N . CYS A 1 101 ? -1.725 -1.424 -3.180 1.00 98.19 101 CYS A N 1
ATOM 826 C CA . CYS A 1 101 ? -2.633 -1.360 -2.038 1.00 98.19 101 CYS A CA 1
ATOM 827 C C . CYS A 1 101 ? -4.110 -1.456 -2.469 1.00 98.19 101 CYS A C 1
ATOM 829 O O . CYS A 1 101 ? -4.906 -2.113 -1.801 1.00 98.19 101 CYS A O 1
ATOM 831 N N . ALA A 1 102 ? -4.489 -0.838 -3.594 1.00 97.81 102 ALA A N 1
ATOM 832 C CA . ALA A 1 102 ? -5.844 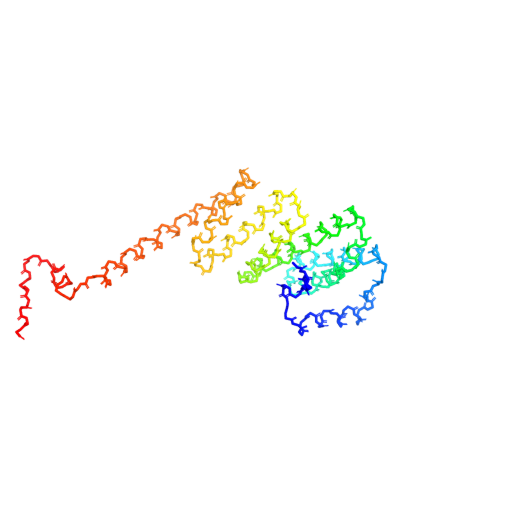-0.927 -4.133 1.00 97.81 102 ALA A CA 1
ATOM 833 C C . ALA A 1 102 ? -6.197 -2.345 -4.604 1.00 97.81 102 ALA A C 1
ATOM 835 O O . ALA A 1 102 ? -7.335 -2.774 -4.400 1.00 97.81 102 ALA A O 1
ATOM 836 N N . VAL A 1 103 ? -5.242 -3.071 -5.199 1.00 98.19 103 VAL A N 1
ATOM 837 C CA . VAL A 1 103 ? -5.445 -4.462 -5.622 1.00 98.19 103 VAL A CA 1
ATOM 838 C C . VAL A 1 103 ? -5.731 -5.352 -4.422 1.00 98.19 103 VAL A C 1
ATOM 840 O O . VAL A 1 103 ? -6.787 -5.979 -4.388 1.00 98.19 103 VAL A O 1
ATOM 843 N N . HIS A 1 104 ? -4.864 -5.348 -3.405 1.00 97.88 104 HIS A N 1
ATOM 844 C CA . HIS A 1 104 ? -5.087 -6.155 -2.199 1.00 97.88 104 HIS A CA 1
ATOM 845 C C . HIS A 1 104 ? -6.397 -5.786 -1.497 1.00 97.88 104 HIS A C 1
ATOM 847 O O . HIS A 1 104 ? -7.139 -6.669 -1.066 1.00 97.88 104 HIS A O 1
ATOM 853 N N . PHE A 1 105 ? -6.733 -4.492 -1.462 1.00 97.88 105 PHE A N 1
ATOM 854 C CA . PHE A 1 105 ? -7.984 -4.018 -0.877 1.00 97.88 105 PHE A CA 1
ATOM 855 C C . PHE A 1 105 ? -9.209 -4.577 -1.615 1.00 97.88 105 PHE A C 1
ATOM 857 O O . PHE A 1 105 ? -10.173 -5.009 -0.986 1.00 97.88 105 PHE A O 1
ATOM 864 N N . LYS A 1 106 ? -9.184 -4.600 -2.954 1.00 96.94 106 LYS A N 1
ATOM 865 C CA . LYS A 1 106 ? -10.266 -5.183 -3.765 1.00 96.94 106 LYS A CA 1
ATOM 866 C C . LYS A 1 106 ? -10.313 -6.706 -3.684 1.00 96.94 106 LYS A C 1
ATOM 868 O O . LYS A 1 106 ? -11.409 -7.259 -3.649 1.00 96.94 106 LYS A O 1
ATOM 873 N N . ALA A 1 107 ? -9.156 -7.356 -3.591 1.00 96.06 107 ALA A N 1
ATOM 874 C CA . ALA A 1 107 ? -9.032 -8.794 -3.380 1.00 96.06 107 ALA A CA 1
ATOM 875 C C . ALA A 1 107 ? -9.425 -9.237 -1.955 1.00 96.06 107 ALA A C 1
ATOM 877 O O . ALA A 1 107 ? -9.490 -10.435 -1.693 1.00 96.06 107 ALA A O 1
ATOM 878 N N . LYS A 1 108 ? -9.714 -8.289 -1.044 1.00 96.31 108 LYS A N 1
ATOM 879 C CA . LYS A 1 108 ? -10.002 -8.524 0.384 1.00 96.31 108 LYS A CA 1
ATOM 880 C C . LYS A 1 108 ? -8.861 -9.219 1.132 1.00 96.31 108 LYS A C 1
ATOM 882 O O . LYS A 1 108 ? -9.077 -9.847 2.166 1.00 96.31 108 LYS A O 1
ATOM 887 N N . ASP A 1 109 ? -7.637 -9.073 0.637 1.00 97.12 109 ASP A N 1
ATOM 888 C CA . ASP A 1 109 ? -6.442 -9.488 1.358 1.00 97.12 109 ASP A CA 1
ATOM 889 C C . ASP A 1 109 ? -6.050 -8.379 2.338 1.00 97.12 109 ASP A C 1
ATOM 891 O O . ASP A 1 109 ? -5.287 -7.455 2.035 1.00 97.12 109 ASP A O 1
ATOM 895 N N . TRP A 1 110 ? -6.626 -8.443 3.535 1.00 97.62 110 TRP A N 1
ATOM 896 C CA . TRP A 1 110 ? -6.431 -7.432 4.570 1.00 97.62 110 TRP A CA 1
ATOM 897 C C . TRP A 1 110 ? -5.009 -7.423 5.137 1.00 97.62 110 TRP A C 1
ATOM 899 O O . TRP A 1 110 ? -4.551 -6.392 5.638 1.00 97.62 110 TRP A O 1
ATOM 909 N N . ALA A 1 111 ? -4.291 -8.548 5.067 1.00 96.50 111 ALA A N 1
ATOM 910 C CA . ALA A 1 111 ? -2.918 -8.618 5.543 1.00 96.50 111 ALA A CA 1
ATOM 911 C C . ALA A 1 111 ? -1.993 -7.796 4.646 1.00 96.50 111 ALA A C 1
ATOM 913 O O . ALA A 1 111 ? -1.366 -6.840 5.120 1.00 96.50 111 ALA A O 1
ATOM 914 N N . SER A 1 112 ? -2.024 -8.091 3.350 1.00 96.81 112 SER A N 1
ATOM 915 C CA . SER A 1 112 ? -1.221 -7.397 2.346 1.00 96.81 112 SER A CA 1
ATOM 916 C C . SER A 1 112 ? -1.685 -5.957 2.134 1.00 96.81 112 SER A C 1
ATOM 918 O O . SER A 1 112 ? -0.864 -5.065 1.937 1.00 96.81 112 SER A O 1
ATOM 920 N N . THR A 1 113 ? -2.986 -5.667 2.278 1.00 98.12 113 THR A N 1
ATOM 921 C CA . THR A 1 113 ? -3.504 -4.285 2.240 1.00 98.12 113 THR A CA 1
ATOM 922 C C . THR A 1 113 ? -2.864 -3.414 3.318 1.00 98.12 113 THR A C 1
ATOM 924 O O . THR A 1 113 ? -2.403 -2.308 3.026 1.00 98.12 113 THR A O 1
ATOM 927 N N . LYS A 1 114 ? -2.826 -3.906 4.565 1.00 97.44 114 LYS A N 1
ATOM 928 C CA . LYS A 1 114 ? -2.215 -3.192 5.694 1.00 97.44 114 LYS A CA 1
ATOM 929 C C . LYS A 1 114 ? -0.726 -2.979 5.445 1.00 97.44 114 LYS A C 1
ATOM 931 O O . LYS A 1 114 ? -0.244 -1.864 5.627 1.00 97.44 114 LYS A O 1
ATOM 936 N N . GLN A 1 115 ? -0.014 -4.021 5.014 1.00 96.81 115 GLN A N 1
ATOM 937 C CA . GLN A 1 115 ? 1.411 -3.937 4.690 1.00 96.81 115 GLN A CA 1
ATOM 938 C C . GLN A 1 115 ? 1.675 -2.899 3.595 1.00 96.81 115 GLN A C 1
ATOM 940 O O . GLN A 1 115 ? 2.484 -1.997 3.792 1.00 96.81 115 GLN A O 1
ATOM 945 N N . ALA A 1 116 ? 0.942 -2.958 2.483 1.00 97.56 116 ALA A N 1
ATOM 946 C CA . ALA A 1 116 ? 1.100 -2.021 1.379 1.00 97.56 116 ALA A CA 1
ATOM 947 C C . ALA A 1 116 ? 0.790 -0.571 1.784 1.00 97.56 116 ALA A C 1
ATOM 949 O O . ALA A 1 116 ? 1.481 0.353 1.353 1.00 97.56 116 ALA A O 1
ATOM 950 N N . ALA A 1 117 ? -0.210 -0.363 2.646 1.00 97.75 117 ALA A N 1
ATOM 951 C CA . ALA A 1 117 ? 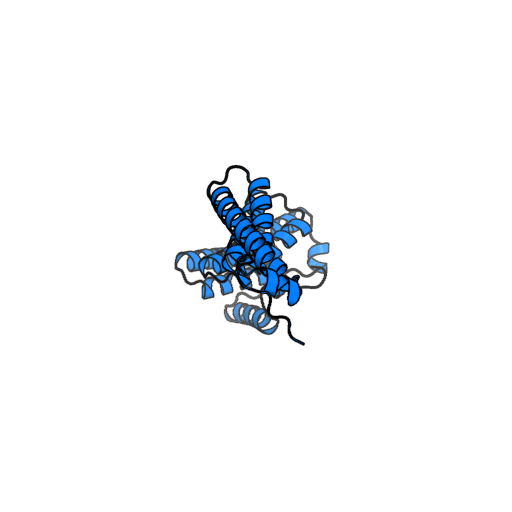-0.516 0.957 3.185 1.00 97.75 117 ALA A CA 1
ATOM 952 C C . ALA A 1 117 ? 0.588 1.490 4.111 1.00 97.75 117 ALA A C 1
ATOM 954 O O . ALA A 1 117 ? 0.948 2.661 4.013 1.00 97.75 117 ALA A O 1
ATOM 955 N N . ASP A 1 118 ? 1.169 0.641 4.964 1.00 97.38 118 ASP A N 1
ATOM 956 C CA . ASP A 1 118 ? 2.311 1.019 5.803 1.00 97.38 118 ASP A CA 1
ATOM 957 C C . ASP A 1 118 ? 3.543 1.380 4.968 1.00 97.38 118 ASP A C 1
ATOM 959 O O . ASP A 1 118 ? 4.211 2.373 5.260 1.00 97.38 118 ASP A O 1
ATOM 963 N N . VAL A 1 119 ? 3.824 0.615 3.908 1.00 96.44 119 VAL A N 1
ATOM 964 C CA . VAL A 1 119 ? 4.916 0.916 2.971 1.00 96.44 119 VAL A CA 1
ATOM 965 C C . VAL A 1 119 ? 4.680 2.263 2.286 1.00 96.44 119 VAL A C 1
ATOM 967 O O . VAL A 1 119 ? 5.603 3.074 2.221 1.00 96.44 119 VAL A O 1
ATOM 970 N N . GLY A 1 120 ? 3.449 2.541 1.843 1.00 96.56 120 GLY A N 1
ATOM 971 C CA . GLY A 1 120 ? 3.069 3.824 1.245 1.00 96.56 120 GLY A CA 1
ATOM 972 C C . GLY A 1 120 ? 3.282 5.007 2.189 1.00 96.56 120 GLY A C 1
ATOM 973 O O . GLY A 1 120 ? 3.977 5.955 1.829 1.00 96.56 120 GLY A O 1
ATOM 974 N N . LEU A 1 121 ? 2.767 4.928 3.420 1.00 96.69 121 LEU A N 1
ATOM 975 C CA . LEU A 1 121 ? 2.923 5.991 4.424 1.00 96.69 121 LEU A CA 1
ATOM 976 C C . LEU A 1 121 ? 4.391 6.205 4.814 1.00 96.69 121 LEU A C 1
ATOM 978 O O . LEU A 1 121 ? 4.849 7.343 4.911 1.00 96.69 121 LEU A O 1
ATOM 982 N N . ARG A 1 122 ? 5.160 5.121 4.979 1.00 95.12 122 ARG A N 1
ATOM 983 C CA . ARG A 1 122 ? 6.600 5.198 5.260 1.00 95.12 122 ARG A CA 1
ATOM 984 C C . ARG A 1 122 ? 7.368 5.836 4.102 1.00 95.12 122 ARG A C 1
ATOM 986 O O . ARG A 1 122 ? 8.287 6.616 4.344 1.00 95.12 122 ARG A O 1
ATOM 993 N N . HIS A 1 123 ? 7.005 5.514 2.858 1.00 94.19 123 HIS A N 1
ATOM 994 C CA . HIS A 1 123 ? 7.594 6.122 1.663 1.00 94.19 123 HIS A CA 1
ATOM 995 C C . HIS A 1 123 ? 7.297 7.620 1.598 1.00 94.19 123 HIS A C 1
ATOM 997 O O . HIS A 1 123 ? 8.224 8.400 1.410 1.00 94.19 123 HIS A O 1
ATOM 1003 N N . MET A 1 124 ? 6.049 8.034 1.844 1.00 94.88 124 MET A N 1
ATOM 1004 C CA . MET A 1 124 ? 5.674 9.454 1.900 1.00 94.88 124 MET A CA 1
ATOM 1005 C C . MET A 1 124 ? 6.467 10.218 2.956 1.00 94.88 124 MET A C 1
ATOM 1007 O O . MET A 1 124 ? 6.998 11.283 2.660 1.00 94.88 124 MET A O 1
ATOM 1011 N N . GLN A 1 125 ? 6.592 9.652 4.160 1.00 94.12 125 GLN A N 1
ATOM 1012 C CA . GLN A 1 125 ? 7.355 10.266 5.242 1.00 94.12 125 GLN A CA 1
ATOM 1013 C C . GLN A 1 125 ? 8.840 10.400 4.884 1.00 94.12 125 GLN A C 1
ATOM 1015 O O . GLN A 1 125 ? 9.415 11.464 5.083 1.00 94.12 125 GLN A O 1
ATOM 1020 N N . LYS A 1 126 ? 9.464 9.340 4.346 1.00 90.00 126 LYS A N 1
ATOM 1021 C CA . LYS A 1 126 ? 10.893 9.358 3.990 1.00 90.00 126 LYS A CA 1
ATOM 1022 C C . LYS A 1 126 ? 11.189 10.303 2.821 1.00 90.00 126 LYS A C 1
ATOM 1024 O O . LYS A 1 126 ? 12.237 10.934 2.814 1.00 90.00 126 LYS A O 1
ATOM 1029 N N . ALA A 1 127 ? 10.302 10.365 1.833 1.00 90.00 127 ALA A N 1
ATOM 1030 C CA . ALA A 1 127 ? 10.452 11.222 0.660 1.00 90.00 127 ALA A CA 1
ATOM 1031 C C . ALA A 1 127 ? 9.888 12.642 0.867 1.00 90.00 127 ALA A C 1
ATOM 1033 O O . ALA A 1 127 ? 9.831 13.407 -0.091 1.00 90.00 127 ALA A O 1
ATOM 1034 N N . GLU A 1 128 ? 9.431 12.968 2.083 1.00 91.94 128 GLU A N 1
ATOM 1035 C CA . GLU A 1 128 ? 8.826 14.255 2.456 1.00 91.94 128 GLU A CA 1
ATOM 1036 C C . GLU A 1 128 ? 7.693 14.711 1.511 1.00 91.94 128 GLU A C 1
ATOM 1038 O O . GLU A 1 128 ? 7.469 15.902 1.281 1.00 91.94 128 GLU A O 1
ATOM 1043 N N . LEU A 1 129 ? 6.940 13.747 0.967 1.00 91.50 129 LEU A N 1
ATOM 1044 C CA . LEU A 1 129 ? 5.852 14.008 0.028 1.00 91.50 129 LEU A CA 1
ATOM 1045 C C . LEU A 1 129 ? 4.617 14.518 0.773 1.00 91.50 129 LEU A C 1
ATOM 1047 O O . LEU A 1 129 ? 3.989 13.791 1.544 1.00 91.50 129 LEU A O 1
ATOM 1051 N N . LYS A 1 130 ? 4.232 15.763 0.490 1.00 91.44 130 LYS A N 1
ATOM 1052 C CA . LYS A 1 130 ? 3.031 16.401 1.042 1.00 91.44 130 LYS A CA 1
ATOM 1053 C C . LYS A 1 130 ? 1.844 16.194 0.105 1.00 91.44 130 LYS A C 1
ATOM 1055 O O . LYS A 1 130 ? 1.542 17.053 -0.717 1.00 91.44 130 LYS A O 1
ATOM 1060 N N . ASP A 1 131 ? 1.183 15.050 0.238 1.00 92.38 131 ASP A N 1
ATOM 1061 C CA . ASP A 1 131 ? -0.047 14.722 -0.489 1.00 92.38 131 ASP A CA 1
ATOM 1062 C C . ASP A 1 131 ? -1.106 14.197 0.493 1.00 92.38 131 ASP A C 1
ATOM 1064 O O . ASP A 1 131 ? -1.171 13.004 0.789 1.00 92.38 131 ASP A O 1
ATOM 1068 N N . GLY A 1 132 ? -1.934 15.106 1.020 1.00 91.44 132 GLY A N 1
ATOM 1069 C CA . GLY A 1 132 ? -2.966 14.758 2.003 1.00 91.44 132 GLY A CA 1
ATOM 1070 C C . GLY A 1 132 ? -4.031 13.803 1.455 1.00 91.44 132 GLY A C 1
ATOM 1071 O O . GLY A 1 132 ? -4.598 13.012 2.208 1.00 91.44 132 GLY A O 1
ATOM 1072 N N . GLU A 1 133 ? -4.273 13.806 0.141 1.00 92.25 133 GLU A N 1
ATOM 1073 C CA . GLU A 1 133 ? -5.232 12.894 -0.483 1.00 92.25 133 GLU A CA 1
ATOM 1074 C C . GLU A 1 133 ? -4.666 11.469 -0.553 1.00 92.25 133 GLU A C 1
ATOM 1076 O O . GLU A 1 133 ? -5.360 10.502 -0.218 1.00 92.25 133 GLU A O 1
ATOM 1081 N N . ALA A 1 134 ? -3.401 11.318 -0.958 1.00 93.62 134 ALA A N 1
ATOM 1082 C CA . ALA A 1 134 ? -2.721 10.027 -0.935 1.00 93.62 134 ALA A CA 1
ATOM 1083 C C . ALA A 1 134 ? -2.587 9.486 0.496 1.00 93.62 134 ALA A C 1
ATOM 1085 O O . ALA A 1 134 ? -2.879 8.310 0.731 1.00 93.62 134 ALA A O 1
ATOM 1086 N N . GLU A 1 135 ? -2.220 10.342 1.454 1.00 95.81 135 GLU A N 1
ATOM 1087 C CA . GLU A 1 135 ? -2.114 9.976 2.869 1.00 95.81 135 GLU A CA 1
ATOM 1088 C C . GLU A 1 135 ? -3.458 9.463 3.405 1.00 95.81 135 GLU A C 1
ATOM 1090 O O . GLU A 1 135 ? -3.532 8.355 3.950 1.00 95.81 135 GLU A O 1
ATOM 1095 N N . ALA A 1 136 ? -4.543 10.208 3.165 1.00 95.94 136 ALA A N 1
ATOM 1096 C CA . ALA A 1 136 ? -5.889 9.808 3.560 1.00 95.94 136 ALA A CA 1
ATOM 1097 C C . ALA A 1 136 ? -6.310 8.472 2.924 1.00 95.94 136 ALA A C 1
ATOM 1099 O O . ALA A 1 136 ? -6.887 7.628 3.610 1.00 95.94 136 ALA A O 1
ATOM 1100 N N . LYS A 1 137 ? -5.978 8.223 1.646 1.00 95.81 137 LYS A N 1
ATOM 1101 C CA . LYS A 1 137 ? -6.275 6.947 0.961 1.00 95.81 137 LYS A CA 1
ATOM 1102 C C . LYS A 1 137 ? -5.571 5.758 1.613 1.00 95.81 137 LYS A C 1
ATOM 1104 O O . LYS A 1 137 ? -6.209 4.722 1.825 1.00 95.81 137 LYS A O 1
ATOM 1109 N N . PHE A 1 138 ? -4.281 5.877 1.930 1.00 97.94 138 PHE A N 1
ATOM 1110 C CA . PHE A 1 138 ? -3.545 4.799 2.599 1.00 97.94 138 PHE A CA 1
ATOM 1111 C C . PHE A 1 138 ? -4.061 4.559 4.016 1.00 97.94 138 PHE A C 1
ATOM 1113 O O . PHE A 1 138 ? -4.322 3.412 4.384 1.00 97.94 138 PHE A O 1
ATOM 1120 N N . LEU A 1 139 ? -4.272 5.627 4.790 1.00 97.75 139 LEU A N 1
ATOM 1121 C CA . LEU A 1 139 ? -4.807 5.540 6.149 1.00 97.75 139 LEU A CA 1
ATOM 1122 C C . LEU A 1 139 ? -6.211 4.931 6.175 1.00 97.75 139 LEU A C 1
ATOM 1124 O O . LEU A 1 139 ? -6.489 4.072 7.011 1.00 97.75 139 LEU A O 1
ATOM 1128 N N . TYR A 1 140 ? -7.070 5.304 5.225 1.00 97.62 140 TYR A N 1
ATOM 1129 C CA . TYR A 1 140 ? -8.399 4.722 5.077 1.00 97.62 140 TYR A CA 1
ATOM 1130 C C . TYR A 1 140 ? -8.327 3.214 4.811 1.00 97.62 140 TYR A C 1
ATOM 1132 O O . TYR A 1 140 ? -8.920 2.429 5.552 1.00 97.62 140 TYR A O 1
ATOM 1140 N N . ARG A 1 141 ? -7.552 2.784 3.805 1.00 98.06 141 ARG A N 1
ATOM 1141 C CA . ARG A 1 141 ? -7.415 1.355 3.463 1.00 98.06 141 ARG A CA 1
ATOM 1142 C C . ARG A 1 141 ? -6.802 0.545 4.604 1.00 98.06 141 ARG A C 1
ATOM 1144 O O . ARG A 1 141 ? -7.285 -0.548 4.888 1.00 98.06 141 ARG A O 1
ATOM 1151 N N . LYS A 1 142 ? -5.795 1.094 5.294 1.00 97.94 142 LYS A N 1
ATOM 1152 C CA . LYS A 1 142 ? -5.210 0.506 6.508 1.00 97.94 142 LYS A CA 1
ATOM 1153 C C . LYS A 1 142 ? -6.251 0.348 7.615 1.00 97.94 142 LYS A C 1
ATOM 1155 O O . LYS A 1 142 ? -6.330 -0.709 8.233 1.00 97.94 142 LYS A O 1
ATOM 1160 N N . GLY A 1 143 ? -7.049 1.386 7.849 1.00 97.44 143 GLY A N 1
ATOM 1161 C CA . GLY A 1 143 ? -8.104 1.391 8.854 1.00 97.44 143 GLY A CA 1
ATOM 1162 C C . GLY A 1 143 ? -9.145 0.304 8.615 1.00 97.44 143 GLY A C 1
ATOM 1163 O O . GLY A 1 143 ? -9.426 -0.482 9.516 1.00 97.44 143 GLY A O 1
ATOM 1164 N N . ILE A 1 144 ? -9.650 0.200 7.385 1.00 98.00 144 ILE A N 1
ATOM 1165 C CA . ILE A 1 144 ? -10.582 -0.866 6.993 1.00 98.00 144 ILE A CA 1
ATOM 1166 C C . ILE A 1 144 ? -9.939 -2.249 7.139 1.00 98.00 144 ILE A C 1
ATOM 1168 O O . ILE A 1 144 ? -10.538 -3.131 7.744 1.00 98.00 144 ILE A O 1
ATOM 1172 N N . ALA A 1 145 ? -8.708 -2.437 6.656 1.00 97.88 145 ALA A N 1
ATOM 1173 C CA . ALA A 1 145 ? -8.009 -3.713 6.786 1.00 97.88 145 ALA A CA 1
ATOM 1174 C C . ALA A 1 145 ? -7.848 -4.145 8.256 1.00 97.88 145 ALA A C 1
ATOM 1176 O O . ALA A 1 145 ? -7.999 -5.321 8.574 1.00 97.88 145 ALA A O 1
ATOM 1177 N N . ASN A 1 146 ? -7.586 -3.204 9.165 1.00 97.50 146 ASN A N 1
ATOM 1178 C CA . ASN A 1 146 ? -7.520 -3.484 10.597 1.00 97.50 146 ASN A CA 1
ATOM 1179 C C . ASN A 1 146 ? -8.893 -3.821 11.196 1.00 97.50 146 ASN A C 1
ATOM 1181 O O . ASN A 1 146 ? -8.964 -4.732 12.016 1.00 97.50 146 ASN A O 1
ATOM 1185 N N . LEU A 1 147 ? -9.976 -3.156 10.768 1.00 96.12 147 LEU A N 1
ATOM 1186 C CA . LEU A 1 147 ? -11.335 -3.500 11.213 1.00 96.12 147 LEU A CA 1
ATOM 1187 C C . LEU A 1 147 ? -11.704 -4.930 10.846 1.00 96.12 147 LEU A C 1
ATOM 1189 O O . LEU A 1 147 ? -12.138 -5.688 11.708 1.00 96.12 147 LEU A O 1
ATOM 1193 N N . GLU A 1 148 ? -11.489 -5.304 9.588 1.00 96.44 148 GLU A N 1
ATOM 1194 C CA . GLU A 1 148 ? -11.826 -6.637 9.078 1.00 96.44 148 GLU A CA 1
ATOM 1195 C C . GLU A 1 148 ? -10.983 -7.740 9.735 1.00 96.44 148 GLU A C 1
ATOM 1197 O O . GLU A 1 148 ? -11.408 -8.887 9.843 1.00 96.44 148 GLU A O 1
ATOM 1202 N N . ARG A 1 149 ? -9.791 -7.392 10.232 1.00 95.50 149 ARG A N 1
ATOM 1203 C CA . ARG A 1 149 ? -8.916 -8.294 10.993 1.00 95.50 149 ARG A CA 1
ATOM 1204 C C . ARG A 1 149 ? -9.206 -8.323 12.500 1.00 95.50 149 ARG A C 1
ATOM 1206 O O . ARG A 1 149 ? -8.546 -9.077 13.209 1.00 95.50 149 ARG A O 1
ATOM 1213 N N . GLY A 1 150 ? -10.145 -7.514 12.996 1.00 93.31 150 GLY A N 1
ATOM 1214 C CA . GLY A 1 150 ? -10.495 -7.428 14.419 1.00 93.31 150 GLY A CA 1
ATOM 1215 C C . GLY A 1 150 ? -9.583 -6.530 15.266 1.00 93.31 150 GLY A C 1
ATOM 1216 O O . GLY A 1 150 ? -9.682 -6.534 16.488 1.00 93.31 150 GLY A O 1
ATOM 1217 N N . PHE A 1 151 ? -8.704 -5.735 14.652 1.00 95.06 151 PHE A N 1
ATOM 1218 C CA . PHE A 1 151 ? -7.840 -4.778 15.352 1.00 95.06 151 PHE A CA 1
ATOM 1219 C C . PHE A 1 151 ? -8.532 -3.412 15.474 1.00 95.06 151 PHE A C 1
ATOM 1221 O O . PHE A 1 151 ? -8.174 -2.448 14.791 1.00 95.06 151 PHE A O 1
ATOM 1228 N N . SER A 1 152 ? -9.551 -3.318 16.336 1.00 94.62 152 SER A N 1
ATOM 1229 C CA . SER A 1 152 ? -10.418 -2.132 16.439 1.00 94.62 152 SER A CA 1
ATOM 1230 C C . SER A 1 152 ? -9.682 -0.848 16.845 1.00 94.62 152 SER A C 1
ATOM 1232 O O . SER A 1 152 ? -10.034 0.238 16.386 1.00 94.62 152 SER A O 1
ATOM 1234 N N . GLU A 1 153 ? -8.681 -0.954 17.725 1.00 94.06 153 GLU A N 1
ATOM 1235 C CA . GLU A 1 153 ? -7.912 0.195 18.228 1.00 94.06 153 GLU A CA 1
ATOM 1236 C C . GLU A 1 153 ? -7.038 0.788 17.112 1.00 94.06 153 GLU A C 1
ATOM 1238 O O . GLU A 1 153 ? -7.132 1.978 16.809 1.00 94.06 153 GLU A O 1
ATOM 1243 N N . ASP A 1 154 ? -6.273 -0.063 16.421 1.00 95.62 154 ASP A N 1
ATOM 1244 C CA . ASP A 1 154 ? -5.419 0.352 15.304 1.00 95.62 154 ASP A CA 1
ATOM 1245 C C . ASP A 1 154 ? -6.237 0.891 14.126 1.00 95.62 154 ASP A C 1
ATOM 1247 O O . ASP A 1 154 ? -5.802 1.797 13.409 1.00 95.62 154 ASP A O 1
ATOM 1251 N N . ALA A 1 155 ? -7.427 0.331 13.906 1.00 96.75 155 ALA A N 1
ATOM 1252 C CA . ALA A 1 155 ? -8.365 0.832 12.917 1.00 96.75 155 ALA A CA 1
ATOM 1253 C C . ALA A 1 155 ? -8.859 2.245 13.239 1.00 96.75 155 ALA A C 1
ATOM 1255 O O . ALA A 1 155 ? -8.861 3.108 12.359 1.00 96.75 155 ALA A O 1
ATOM 1256 N N . TYR A 1 156 ? -9.267 2.482 14.489 1.00 96.50 156 TYR A N 1
ATOM 1257 C CA . TYR A 1 156 ? -9.722 3.791 14.946 1.00 96.50 156 TYR A CA 1
ATOM 1258 C C . TYR A 1 156 ? -8.629 4.849 14.764 1.00 96.50 156 TYR A C 1
ATOM 1260 O O . TYR A 1 156 ? -8.886 5.895 14.170 1.00 96.50 156 TYR A O 1
ATOM 1268 N N . GLU A 1 157 ? -7.400 4.559 15.195 1.00 96.81 157 GLU A N 1
ATOM 1269 C CA . GLU A 1 157 ? -6.276 5.491 15.060 1.00 96.81 157 GLU A CA 1
ATOM 1270 C C . GLU A 1 157 ? -5.949 5.803 13.592 1.00 96.81 157 GLU A C 1
ATOM 1272 O O . GLU A 1 157 ? -5.731 6.963 13.234 1.00 96.81 157 GLU A O 1
ATOM 1277 N N . ALA A 1 158 ? -5.961 4.795 12.712 1.00 96.88 158 ALA A N 1
ATOM 1278 C CA . ALA A 1 158 ? -5.735 5.006 11.283 1.00 96.88 158 ALA A CA 1
ATOM 1279 C C . ALA A 1 158 ? -6.840 5.865 10.642 1.00 96.88 158 ALA A C 1
ATOM 1281 O O . ALA A 1 158 ? -6.539 6.818 9.924 1.00 96.88 158 ALA A O 1
ATOM 1282 N N . LEU A 1 159 ? -8.114 5.585 10.935 1.00 96.81 159 LEU A N 1
ATOM 1283 C CA . LEU A 1 159 ? -9.252 6.321 10.371 1.00 96.81 159 LEU A CA 1
ATOM 1284 C C . LEU A 1 159 ? -9.370 7.743 10.924 1.00 96.81 159 LEU A C 1
ATOM 1286 O O . LEU A 1 159 ? -9.739 8.654 10.188 1.00 96.81 159 LEU A O 1
ATOM 1290 N N . LYS A 1 160 ? -9.010 7.955 12.192 1.00 96.56 160 LYS A N 1
ATOM 1291 C CA . LYS A 1 160 ? -8.942 9.289 12.795 1.00 96.56 160 LYS A CA 1
ATOM 1292 C C . LYS A 1 160 ? -7.883 10.151 12.108 1.00 96.56 160 LYS A C 1
ATOM 1294 O O . LYS A 1 160 ? -8.134 11.318 11.824 1.00 96.56 160 LYS A O 1
ATOM 1299 N N . LYS A 1 161 ? -6.715 9.576 11.806 1.00 96.19 161 LYS A N 1
ATOM 1300 C CA . LYS A 1 161 ? -5.681 10.262 11.017 1.00 96.19 161 LYS A CA 1
ATOM 1301 C C . LYS A 1 161 ? -6.140 10.512 9.579 1.00 96.19 161 LYS A C 1
ATOM 1303 O O . LYS A 1 161 ? -5.864 11.582 9.053 1.00 96.19 161 LYS A O 1
ATOM 1308 N N . ALA A 1 162 ? -6.873 9.577 8.967 1.00 95.44 162 ALA A N 1
ATOM 1309 C CA . ALA A 1 162 ? -7.425 9.766 7.623 1.00 95.44 162 ALA A CA 1
ATOM 1310 C C . ALA A 1 162 ? -8.398 10.958 7.562 1.00 95.44 162 ALA A C 1
ATOM 1312 O O . ALA A 1 162 ? -8.309 11.767 6.643 1.00 95.44 162 ALA A O 1
ATOM 1313 N N . ASP A 1 163 ? -9.285 11.090 8.555 1.00 94.94 163 ASP A N 1
ATOM 1314 C CA . ASP A 1 163 ? -10.234 12.211 8.655 1.00 94.94 163 ASP A CA 1
ATOM 1315 C C . ASP A 1 163 ? -9.514 13.544 8.904 1.00 94.94 163 ASP A C 1
ATOM 1317 O O . ASP A 1 163 ? -9.910 14.571 8.366 1.00 94.94 163 ASP A O 1
ATOM 1321 N N . ALA A 1 164 ? -8.411 13.528 9.662 1.00 94.50 164 ALA A N 1
ATOM 1322 C CA . ALA A 1 164 ? -7.575 14.711 9.858 1.00 94.50 164 ALA A CA 1
ATOM 1323 C C . ALA A 1 164 ? -6.821 15.129 8.580 1.00 94.50 164 ALA A C 1
ATOM 1325 O O . ALA A 1 1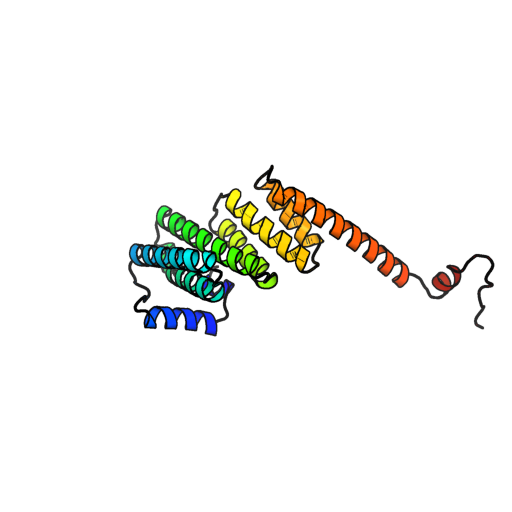64 ? -6.675 16.324 8.331 1.00 94.50 164 ALA A O 1
ATOM 1326 N N . ALA A 1 165 ? -6.351 14.165 7.780 1.00 91.50 165 ALA A N 1
ATOM 1327 C CA . ALA A 1 165 ? -5.623 14.418 6.535 1.00 91.50 165 ALA A CA 1
ATOM 1328 C C . ALA A 1 165 ? -6.536 14.927 5.406 1.00 91.50 165 ALA A C 1
ATOM 1330 O O . ALA A 1 165 ? -6.130 15.789 4.628 1.00 91.50 165 ALA A O 1
ATOM 1331 N N . ASN A 1 166 ? -7.776 14.430 5.330 1.00 90.06 166 ASN A N 1
ATOM 1332 C CA . ASN A 1 166 ? -8.780 14.901 4.376 1.00 90.06 166 ASN A CA 1
ATOM 1333 C C . ASN A 1 166 ? -10.165 15.052 5.039 1.00 90.06 166 ASN A C 1
ATOM 1335 O O . ASN A 1 166 ? -11.016 14.158 4.921 1.00 90.06 166 ASN A O 1
ATOM 1339 N N . PRO A 1 167 ? -10.410 16.179 5.737 1.00 88.06 167 PRO A N 1
ATOM 1340 C CA . PRO A 1 167 ? -11.670 16.410 6.427 1.00 88.06 167 PRO A CA 1
ATOM 1341 C C . PRO A 1 167 ? -12.847 16.485 5.455 1.00 88.06 167 PRO A C 1
ATOM 1343 O O . PRO A 1 167 ? -12.827 17.217 4.468 1.00 88.06 167 PRO A O 1
ATOM 1346 N N . GLY A 1 168 ? -13.930 15.779 5.779 1.00 85.38 168 GLY A N 1
ATOM 1347 C CA . GLY A 1 168 ? -15.195 15.870 5.044 1.00 85.38 168 GLY A CA 1
ATOM 1348 C C . GLY A 1 168 ? -15.530 14.651 4.189 1.00 85.38 168 GLY A C 1
ATOM 1349 O O . GLY A 1 168 ? -16.703 14.500 3.818 1.00 85.38 168 GLY A O 1
ATOM 1350 N N . ASP A 1 169 ? -14.588 13.727 3.979 1.00 92.19 169 ASP A N 1
ATOM 1351 C CA . ASP A 1 169 ? -14.864 12.465 3.292 1.00 92.19 169 ASP A CA 1
ATOM 1352 C C . ASP A 1 169 ? -15.939 11.660 4.050 1.00 92.19 169 ASP A C 1
ATOM 1354 O O . ASP A 1 169 ? -15.821 11.302 5.228 1.00 92.19 169 ASP A O 1
ATOM 1358 N N . ARG A 1 170 ? -17.058 11.403 3.366 1.00 92.50 170 ARG A N 1
ATOM 1359 C CA . ARG A 1 170 ? -18.198 10.673 3.926 1.00 92.50 170 ARG A CA 1
ATOM 1360 C C . ARG A 1 170 ? -17.848 9.212 4.212 1.00 92.50 170 ARG A C 1
ATOM 1362 O O . ARG A 1 170 ? -18.350 8.665 5.194 1.00 92.50 170 ARG A O 1
ATOM 1369 N N . GLN A 1 171 ? -17.025 8.583 3.374 1.00 92.88 171 GLN A N 1
ATOM 1370 C CA . GLN A 1 171 ? -16.635 7.184 3.545 1.00 92.88 171 GLN A CA 1
ATOM 1371 C C . GLN A 1 171 ? -15.738 7.018 4.770 1.00 92.88 171 GLN A C 1
ATOM 1373 O O . GLN A 1 171 ? -15.972 6.115 5.575 1.00 92.88 171 GLN A O 1
ATOM 1378 N N . VAL A 1 172 ? -14.778 7.928 4.955 1.00 93.88 172 VAL A N 1
ATOM 1379 C CA . VAL A 1 172 ? -13.881 7.934 6.120 1.00 93.88 172 VAL A CA 1
ATOM 1380 C C . VAL A 1 172 ? -14.673 8.129 7.411 1.00 93.88 172 VAL A C 1
ATOM 1382 O O . VAL A 1 172 ? -14.535 7.331 8.336 1.00 93.88 172 VAL A O 1
ATOM 1385 N N . ARG A 1 173 ? -15.585 9.108 7.462 1.00 93.69 173 ARG A N 1
ATOM 1386 C CA . ARG A 1 173 ? -16.424 9.344 8.652 1.00 93.69 173 ARG A CA 1
ATOM 1387 C C . ARG A 1 173 ? -17.328 8.162 8.993 1.00 93.69 173 ARG A C 1
ATOM 1389 O O . ARG A 1 173 ? -17.489 7.824 10.167 1.00 93.69 173 ARG A O 1
ATOM 1396 N N . GLN A 1 174 ? -17.911 7.513 7.985 1.00 95.19 174 GLN A N 1
ATOM 1397 C CA . GLN A 1 174 ? -18.735 6.325 8.204 1.00 95.19 174 GLN A CA 1
ATOM 1398 C C . GLN A 1 174 ? -17.900 5.161 8.754 1.00 95.19 174 GLN A C 1
ATOM 1400 O O . GLN A 1 174 ? -18.323 4.507 9.707 1.00 95.19 174 GLN A O 1
ATOM 1405 N N . ALA A 1 175 ? -16.710 4.931 8.194 1.00 94.50 175 ALA A N 1
ATOM 1406 C CA . ALA A 1 175 ? -15.785 3.916 8.685 1.00 94.50 175 ALA A CA 1
ATOM 1407 C C . ALA A 1 175 ? -15.310 4.219 10.114 1.00 94.50 175 ALA A C 1
ATOM 1409 O O . ALA A 1 175 ? -15.280 3.318 10.950 1.00 94.50 175 ALA A O 1
ATOM 1410 N N . LEU A 1 176 ? -15.010 5.483 10.427 1.00 94.75 176 LEU A N 1
ATOM 1411 C CA . LEU A 1 176 ? -14.592 5.916 11.762 1.00 94.75 176 LEU A CA 1
ATOM 1412 C C . LEU A 1 176 ? -15.683 5.670 12.811 1.00 94.75 176 LEU A C 1
ATOM 1414 O O . LEU A 1 176 ? -15.386 5.227 13.922 1.00 94.75 176 LEU A O 1
ATOM 1418 N N . LYS A 1 177 ? -16.955 5.898 12.460 1.00 95.31 177 LYS A N 1
ATOM 1419 C CA . LYS A 1 177 ? -18.087 5.559 13.333 1.00 95.31 177 LYS A CA 1
ATOM 1420 C C . LYS A 1 177 ? -18.135 4.057 13.618 1.00 95.31 177 LYS A C 1
ATOM 1422 O O . LYS A 1 177 ? -18.194 3.668 14.781 1.00 95.31 177 LYS A O 1
ATOM 1427 N N . THR A 1 178 ? -18.034 3.225 12.580 1.00 95.44 178 THR A N 1
ATOM 1428 C CA . THR A 1 178 ? -17.990 1.763 12.732 1.00 95.44 178 THR A CA 1
ATOM 1429 C C . THR A 1 178 ? -16.815 1.323 13.612 1.00 95.44 178 THR A C 1
ATOM 1431 O O . THR A 1 178 ? -17.000 0.501 14.509 1.00 95.44 178 THR A O 1
ATOM 1434 N N . ALA A 1 179 ? -15.630 1.909 13.414 1.00 95.31 179 ALA A N 1
ATOM 1435 C CA . ALA A 1 179 ? -14.444 1.629 14.221 1.00 95.31 179 ALA A CA 1
ATOM 1436 C C . ALA A 1 179 ? -14.621 2.018 15.690 1.00 95.31 179 ALA A C 1
ATOM 1438 O O . ALA A 1 179 ? -14.261 1.256 16.582 1.00 95.31 179 ALA A O 1
ATOM 1439 N N . THR A 1 180 ? -15.227 3.178 15.946 1.00 95.38 180 THR A N 1
ATOM 1440 C CA . THR A 1 180 ? -15.517 3.657 17.303 1.00 95.38 180 THR A CA 1
ATOM 1441 C C . THR A 1 180 ? -16.479 2.715 18.026 1.00 95.38 180 THR A C 1
ATOM 1443 O O . THR A 1 180 ? -16.277 2.389 19.196 1.00 95.38 180 THR A O 1
ATOM 1446 N N . ASP A 1 181 ? -17.520 2.245 17.336 1.00 95.19 181 ASP A N 1
ATOM 1447 C CA . ASP A 1 181 ? -18.478 1.298 17.906 1.00 95.19 181 ASP A CA 1
ATOM 1448 C C . ASP A 1 181 ? -17.829 -0.068 18.182 1.00 95.19 181 ASP A C 1
ATOM 1450 O O . ASP A 1 181 ? -18.082 -0.656 19.233 1.00 95.19 181 ASP A O 1
ATOM 1454 N N . ALA A 1 182 ? -16.961 -0.557 17.287 1.00 93.62 182 ALA A N 1
ATOM 1455 C CA . ALA A 1 182 ? -16.180 -1.778 17.506 1.00 93.62 182 ALA A CA 1
ATOM 1456 C C . ALA A 1 182 ? -15.253 -1.643 18.726 1.00 93.62 182 ALA A C 1
ATOM 1458 O O . ALA A 1 182 ? -15.348 -2.427 19.664 1.00 93.62 182 ALA A O 1
ATOM 1459 N N . GLN A 1 183 ? -14.469 -0.566 18.792 1.00 93.69 183 GLN A N 1
ATOM 1460 C CA . GLN A 1 183 ? -13.564 -0.278 19.906 1.00 93.69 183 GLN A CA 1
ATOM 1461 C C . GLN A 1 183 ? -14.295 -0.206 21.258 1.00 93.69 183 GLN A C 1
ATOM 1463 O O . GLN A 1 183 ? -13.787 -0.663 22.284 1.00 93.69 183 GLN A O 1
ATOM 1468 N N . ARG A 1 184 ? -15.507 0.364 21.287 1.00 93.12 184 ARG A N 1
ATOM 1469 C CA . ARG A 1 184 ? -16.343 0.399 22.498 1.00 93.12 184 ARG A CA 1
ATOM 1470 C C . ARG A 1 184 ? -16.777 -0.998 22.934 1.00 93.12 184 ARG A C 1
ATOM 1472 O O . ARG A 1 184 ? -16.714 -1.280 24.131 1.00 93.12 184 ARG A O 1
ATOM 1479 N N . ARG A 1 185 ? -17.201 -1.851 21.997 1.00 92.88 185 ARG A N 1
ATOM 1480 C CA . ARG A 1 185 ? -17.590 -3.241 22.290 1.00 92.88 185 ARG A CA 1
ATOM 1481 C C . ARG A 1 185 ? -16.406 -4.036 22.827 1.00 92.88 185 ARG A C 1
ATOM 1483 O O . ARG A 1 185 ? -16.540 -4.655 23.879 1.00 92.88 185 ARG A O 1
ATOM 1490 N N . ASP A 1 186 ? -15.244 -3.918 22.198 1.00 91.69 186 ASP A N 1
ATOM 1491 C CA . ASP A 1 186 ? -14.035 -4.641 22.602 1.00 91.69 186 ASP A CA 1
ATOM 1492 C C . ASP A 1 186 ? -13.586 -4.219 24.007 1.00 91.69 186 ASP A C 1
ATOM 1494 O O . ASP A 1 186 ? -13.293 -5.057 24.859 1.00 91.69 186 ASP A O 1
ATOM 1498 N N . LYS A 1 187 ? -13.651 -2.916 24.319 1.00 91.31 187 LYS A N 1
ATOM 1499 C CA . LYS A 1 187 ? -13.385 -2.398 25.672 1.00 91.31 187 LYS A CA 1
ATOM 1500 C C . LYS A 1 187 ? -14.395 -2.907 26.706 1.00 91.31 187 LYS A C 1
ATOM 1502 O O . LYS A 1 187 ? -14.009 -3.181 27.842 1.00 91.31 187 LYS A O 1
ATOM 1507 N N . GLN A 1 188 ? -15.676 -3.030 26.356 1.00 92.62 188 GLN A N 1
ATOM 1508 C CA . GLN A 1 188 ? -16.698 -3.586 27.253 1.00 92.62 188 GLN A CA 1
ATOM 1509 C C . GLN A 1 188 ? -16.482 -5.082 27.504 1.00 92.62 188 GLN A C 1
ATOM 1511 O O . GLN A 1 188 ? -16.512 -5.512 28.656 1.00 92.62 188 GLN A O 1
ATOM 1516 N N . GLN A 1 189 ? -16.205 -5.860 26.458 1.00 89.62 189 GLN A N 1
ATOM 1517 C CA . GLN A 1 189 ? -15.910 -7.288 26.576 1.00 89.62 189 GLN A CA 1
ATOM 1518 C C . GLN A 1 189 ? -14.637 -7.533 27.381 1.00 89.62 189 GLN A C 1
ATOM 1520 O O . GLN A 1 189 ? -14.647 -8.349 28.300 1.00 89.62 189 GLN A O 1
ATOM 1525 N N . ALA A 1 190 ? -13.572 -6.771 27.119 1.00 89.00 190 ALA A N 1
ATOM 1526 C CA . ALA A 1 190 ? -12.348 -6.841 27.903 1.00 89.00 190 ALA A CA 1
ATOM 1527 C C . ALA A 1 190 ? -12.631 -6.574 29.388 1.00 89.00 190 ALA A C 1
ATOM 1529 O O . ALA A 1 190 ? -12.190 -7.344 30.235 1.00 89.00 190 ALA A O 1
ATOM 1530 N N . LYS A 1 191 ? -13.419 -5.541 29.724 1.00 89.94 191 LYS A N 1
ATOM 1531 C CA . LYS A 1 191 ? -13.807 -5.266 31.119 1.00 89.94 191 LYS A CA 1
ATOM 1532 C C . LYS A 1 191 ? -14.530 -6.442 31.774 1.00 89.94 191 LYS A C 1
ATOM 1534 O O . LYS A 1 191 ? -14.227 -6.740 32.923 1.00 89.94 191 LYS A O 1
ATOM 1539 N N . LEU A 1 192 ? -15.452 -7.100 31.070 1.00 88.94 192 LEU A N 1
ATOM 1540 C CA . LEU A 1 192 ? -16.154 -8.280 31.590 1.00 88.94 192 LEU A CA 1
ATOM 1541 C C . LEU A 1 192 ? -15.181 -9.441 31.835 1.00 88.94 192 LEU A C 1
ATOM 1543 O O . LEU A 1 192 ? -15.124 -9.967 32.941 1.00 88.94 192 LEU A O 1
ATOM 1547 N N . VAL A 1 193 ? -14.346 -9.764 30.844 1.00 86.44 193 VAL A N 1
ATOM 1548 C CA . VAL A 1 193 ? -13.345 -10.838 30.940 1.00 86.44 193 VAL A CA 1
ATOM 1549 C C . VAL A 1 193 ? -12.365 -10.590 32.088 1.00 86.44 193 VAL A C 1
ATOM 1551 O O . VAL A 1 193 ? -12.054 -11.505 32.850 1.00 86.44 193 VAL A O 1
ATOM 1554 N N . TRP A 1 194 ? -11.868 -9.361 32.228 1.00 83.94 194 TRP A N 1
ATOM 1555 C CA . TRP A 1 194 ? -10.937 -9.007 33.297 1.00 83.94 194 TRP A CA 1
ATOM 1556 C C . TRP A 1 194 ? -11.610 -8.979 34.663 1.00 83.94 194 TRP A C 1
ATOM 1558 O O . TRP A 1 194 ? -11.016 -9.466 35.619 1.00 83.94 194 TRP A O 1
ATOM 1568 N N . ARG A 1 195 ? -12.852 -8.490 34.766 1.00 84.31 195 ARG A N 1
ATOM 1569 C CA . ARG A 1 195 ? -13.630 -8.570 36.008 1.00 84.31 195 ARG A CA 1
ATOM 1570 C C . ARG A 1 195 ? -13.740 -10.019 36.478 1.00 84.31 195 ARG A C 1
ATOM 1572 O O . ARG A 1 195 ? -13.455 -10.295 37.633 1.00 84.31 195 ARG A O 1
ATOM 1579 N N . ASP A 1 196 ? -14.070 -10.939 35.579 1.00 79.50 196 ASP A N 1
ATOM 1580 C CA . ASP A 1 196 ? -14.283 -12.343 35.935 1.00 79.50 196 ASP A CA 1
ATOM 1581 C C . ASP A 1 196 ? -12.970 -13.080 36.280 1.00 79.50 196 ASP A C 1
ATOM 1583 O O . ASP A 1 196 ? -12.955 -13.988 37.117 1.00 79.50 196 ASP A O 1
ATOM 1587 N N . LYS A 1 197 ? -11.843 -12.667 35.681 1.00 82.06 197 LYS A N 1
ATOM 1588 C CA . LYS A 1 197 ? -10.501 -13.203 35.978 1.00 82.06 197 LYS A CA 1
ATOM 1589 C C . LYS A 1 197 ? -9.883 -12.663 37.267 1.00 82.06 197 LYS A C 1
ATOM 1591 O O . LYS A 1 197 ? -9.081 -13.369 37.869 1.00 82.06 197 LYS A O 1
ATOM 1596 N N . LEU A 1 198 ? -10.216 -11.435 37.661 1.00 79.50 198 LEU A N 1
ATOM 1597 C CA . LEU A 1 198 ? -9.660 -10.783 38.852 1.00 79.50 198 LEU A CA 1
ATOM 1598 C C . LEU A 1 198 ? -10.372 -11.179 40.152 1.00 79.50 198 LEU A C 1
ATOM 1600 O O . LEU A 1 198 ? -9.849 -10.895 41.224 1.00 79.50 198 LEU A O 1
ATOM 1604 N N . LEU A 1 199 ? -11.532 -11.837 40.073 1.00 77.75 199 LEU A N 1
ATOM 1605 C CA . LEU A 1 199 ? -12.246 -12.333 41.250 1.00 77.75 199 LEU A CA 1
ATOM 1606 C C . LEU A 1 199 ? -11.592 -13.600 41.809 1.00 77.75 199 LEU A C 1
ATOM 1608 O O . LEU A 1 199 ? -11.327 -14.562 41.075 1.00 77.75 199 LEU A O 1
ATOM 1612 N N . THR A 1 200 ? -11.424 -13.630 43.127 1.00 72.38 200 THR A N 1
ATOM 1613 C CA . THR A 1 200 ? -11.072 -14.838 43.888 1.00 72.38 200 THR A CA 1
ATOM 1614 C C . THR A 1 200 ? -12.230 -15.847 43.899 1.00 72.38 200 THR A C 1
ATOM 1616 O O . THR A 1 200 ? -13.378 -15.495 43.622 1.00 72.38 200 THR A O 1
ATOM 1619 N N . GLU A 1 201 ? -11.973 -17.123 44.214 1.00 68.50 201 GLU A N 1
ATOM 1620 C CA . GLU A 1 201 ? -13.042 -18.141 44.260 1.00 68.50 201 GLU A CA 1
ATOM 1621 C C . GLU A 1 201 ? -14.140 -17.815 45.287 1.00 68.50 201 GLU A C 1
ATOM 1623 O O . GLU A 1 201 ? -15.321 -18.025 45.008 1.00 68.50 201 GLU A O 1
ATOM 1628 N N . GLN A 1 202 ? -13.777 -17.213 46.426 1.00 66.94 202 GLN A N 1
ATOM 1629 C CA . GLN A 1 202 ? -14.742 -16.722 47.414 1.00 66.94 202 GLN A CA 1
ATOM 1630 C C . GLN A 1 202 ? -15.616 -15.601 46.846 1.00 66.94 202 GLN A C 1
ATOM 1632 O O . GLN A 1 202 ? -16.838 -15.667 46.950 1.00 66.94 202 GLN A O 1
ATOM 1637 N N . GLU A 1 203 ? -15.031 -14.608 46.177 1.00 70.62 203 GLU A N 1
ATOM 1638 C CA . GLU A 1 203 ? -15.803 -13.515 45.575 1.00 70.62 203 GLU A CA 1
ATOM 1639 C C . GLU A 1 203 ? -16.694 -14.002 44.429 1.00 70.62 203 GLU A C 1
ATOM 1641 O O . GLU A 1 203 ? -17.802 -13.495 44.273 1.00 70.62 203 GLU A O 1
ATOM 1646 N N . LYS A 1 204 ? -16.264 -15.021 43.671 1.00 68.12 204 LYS A N 1
ATOM 1647 C CA . LYS A 1 204 ? -17.105 -15.697 42.668 1.00 68.12 204 LYS A CA 1
ATOM 1648 C C . LYS A 1 204 ? -18.300 -16.398 43.315 1.00 68.12 204 LYS A C 1
ATOM 1650 O O . LYS A 1 204 ? -19.409 -16.280 42.801 1.00 68.12 204 LYS A O 1
ATOM 1655 N N . SER A 1 205 ? -18.099 -17.072 44.451 1.00 65.25 205 SER A N 1
ATOM 1656 C CA . SER A 1 205 ? -19.181 -17.727 45.204 1.00 65.25 205 SER A CA 1
ATOM 1657 C C . SER A 1 205 ? -20.190 -16.730 45.795 1.00 65.25 205 SER A C 1
ATOM 1659 O O . SER A 1 205 ? -21.381 -17.024 45.866 1.00 65.25 205 SER A O 1
ATOM 1661 N N . CYS A 1 206 ? -19.741 -15.513 46.119 1.00 65.88 206 CYS A N 1
ATOM 1662 C CA . CYS A 1 206 ? -20.578 -14.426 46.633 1.00 65.88 206 CYS A CA 1
ATOM 1663 C C . CYS A 1 206 ? -21.367 -13.669 45.546 1.00 65.88 206 CYS A C 1
ATOM 1665 O O . CYS A 1 206 ? -22.163 -12.797 45.888 1.00 65.88 206 CYS A O 1
ATOM 1667 N N . GLN A 1 207 ? -21.172 -13.968 44.252 1.00 67.81 207 GLN A N 1
ATOM 1668 C CA . GLN A 1 207 ? -21.989 -13.391 43.169 1.00 67.81 207 GLN A CA 1
ATOM 1669 C C . GLN A 1 207 ? -23.327 -14.113 42.955 1.00 67.81 207 GLN A C 1
ATOM 1671 O O . GLN A 1 207 ? -24.136 -13.674 42.133 1.00 67.81 207 GLN A O 1
ATOM 1676 N N . GLY A 1 208 ? -23.581 -15.200 43.691 1.00 64.19 208 GLY A N 1
ATOM 1677 C CA . GLY A 1 208 ? -24.903 -15.808 43.773 1.00 64.19 208 GLY A CA 1
ATOM 1678 C C . GLY A 1 208 ? -25.919 -14.855 44.418 1.00 64.19 208 GLY A C 1
ATOM 1679 O O . GLY A 1 208 ? -25.551 -13.942 45.161 1.00 64.19 208 GLY A O 1
ATOM 1680 N N . PRO A 1 209 ? -27.217 -15.020 44.137 1.00 64.81 209 PRO A N 1
ATOM 1681 C CA . PRO A 1 209 ? -28.234 -14.217 44.794 1.00 64.81 209 PRO A CA 1
ATOM 1682 C C . PRO A 1 209 ? -28.181 -14.388 46.322 1.00 64.81 209 PRO A C 1
ATOM 1684 O O . PRO A 1 209 ? -27.919 -15.481 46.815 1.00 64.81 209 PRO A O 1
ATOM 1687 N N . TRP A 1 210 ? -28.486 -13.317 47.065 1.00 60.38 210 TRP A N 1
ATOM 1688 C CA . TRP A 1 210 ? -28.316 -13.207 48.528 1.00 60.38 210 TRP A CA 1
ATOM 1689 C C . TRP A 1 210 ? -28.991 -14.307 49.372 1.00 60.38 210 TRP A C 1
ATOM 1691 O O . TRP A 1 210 ? -28.708 -14.429 50.560 1.00 60.38 210 TRP A O 1
ATOM 1701 N N . TRP A 1 211 ? -29.892 -15.092 48.778 1.00 66.56 211 TRP A N 1
ATOM 1702 C CA . TRP A 1 211 ? -30.596 -16.206 49.415 1.00 66.56 211 TRP A CA 1
ATOM 1703 C C . TRP A 1 211 ? -29.923 -17.575 49.225 1.00 66.56 211 TRP A C 1
ATOM 1705 O O . TRP A 1 211 ? -30.413 -18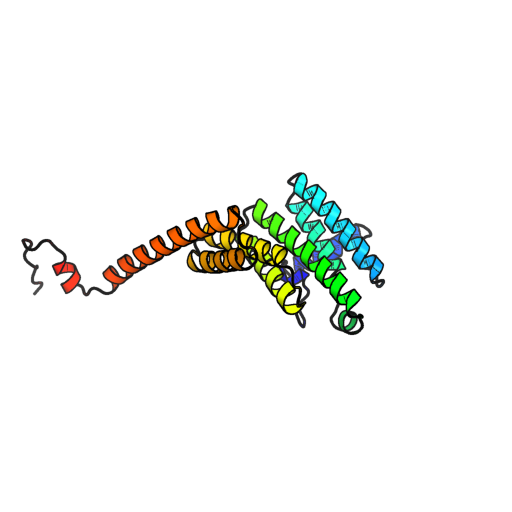.560 49.774 1.00 66.56 211 TRP A O 1
ATOM 1715 N N . GLN A 1 212 ? -28.840 -17.681 48.447 1.00 60.38 212 GLN A N 1
ATOM 1716 C CA . GLN A 1 212 ? -28.040 -18.905 48.375 1.00 60.38 212 GLN A CA 1
ATOM 1717 C C . GLN A 1 212 ? -27.016 -18.911 49.521 1.00 60.38 212 GLN A C 1
ATOM 1719 O O . GLN A 1 212 ? -26.167 -18.021 49.573 1.00 60.38 212 GLN A O 1
ATOM 1724 N N . PRO A 1 213 ? -27.072 -19.882 50.455 1.00 54.56 213 PRO A N 1
ATOM 1725 C CA . PRO A 1 213 ? -26.085 -19.987 51.522 1.00 54.56 213 PRO A CA 1
ATOM 1726 C C . PRO A 1 213 ? -24.706 -20.228 50.907 1.00 54.56 213 PRO A C 1
ATOM 1728 O O . PRO A 1 213 ? -24.549 -21.141 50.095 1.00 54.56 213 PRO A O 1
ATOM 1731 N N . ALA A 1 214 ? -23.709 -19.428 51.291 1.00 55.62 214 ALA A N 1
ATOM 1732 C CA . ALA A 1 214 ? -22.329 -19.689 50.909 1.00 55.62 214 ALA A CA 1
ATOM 1733 C C . ALA A 1 214 ? -21.949 -21.075 51.448 1.00 55.62 214 ALA A C 1
ATOM 1735 O O . ALA A 1 214 ? -21.978 -21.304 52.659 1.00 55.62 214 ALA A O 1
ATOM 1736 N N . VAL A 1 215 ? -21.653 -22.015 50.550 1.00 53.91 215 VAL A N 1
ATOM 1737 C CA . VAL A 1 215 ? -21.184 -23.348 50.929 1.00 53.91 215 VAL A CA 1
ATOM 1738 C C . VAL A 1 215 ? -19.821 -23.159 51.587 1.00 53.91 215 VAL A C 1
ATOM 1740 O O . VAL A 1 215 ? -18.824 -22.928 50.908 1.00 53.91 215 VAL A O 1
ATOM 1743 N N . GLN A 1 216 ? -19.786 -23.194 52.919 1.00 46.66 216 GLN A N 1
ATOM 1744 C CA . GLN A 1 216 ? -18.541 -23.281 53.672 1.00 46.66 216 GLN A CA 1
ATOM 1745 C C . GLN A 1 216 ? -17.920 -24.644 53.366 1.00 46.66 216 GLN A C 1
ATOM 1747 O O . GLN A 1 216 ? -18.385 -25.673 53.854 1.00 46.66 216 GLN A O 1
ATOM 1752 N N . VAL A 1 217 ? -16.905 -24.653 52.505 1.00 45.12 217 VAL A N 1
ATOM 1753 C CA . VAL A 1 217 ? -16.047 -25.821 52.311 1.00 45.12 217 VAL A CA 1
ATOM 1754 C C . VAL A 1 217 ? -15.092 -25.859 53.506 1.00 45.12 217 VAL A C 1
ATOM 1756 O O . VAL A 1 217 ? -14.384 -24.880 53.750 1.00 45.12 217 VAL A O 1
ATOM 1759 N N . ALA A 1 218 ? -15.182 -26.939 54.286 1.00 38.03 218 ALA A N 1
ATOM 1760 C CA . ALA A 1 218 ? -14.376 -27.214 55.477 1.00 38.03 218 ALA A CA 1
ATOM 1761 C C . ALA A 1 218 ? -12.936 -27.613 55.130 1.00 38.03 218 ALA A C 1
ATOM 1763 O O . ALA A 1 218 ? -12.745 -28.241 54.062 1.00 38.03 218 ALA A O 1
#

Foldseek 3Di:
DQADQLLCLQDPPVVLVVLQVVCVVVVNHADPDLVSLQVQLVVLQVVLVVCVVVVNLVSSLSSLSNSSVSLGDHPVRLVPDDLVSLVSSLVSNLSSLLSNLVSCLVVVVLVSNLSSLVSNVVSCVVSVPLDLVSQLSSLQSNLVSCVVVLNLVSNLVSLVSSCVSPPDPPSSVVSNVVSVVSVVVVVVVVVVVVVVVPDDPQRVLVPPPPPDPRPPDD

InterPro domains:
  IPR011990 Tetratricopeptide-like helical domain superfamily [G3DSA:1.25.40.10] (35-198)
  IPR011990 Tetratricopeptide-like helical domain superfamily [SSF48452] (37-190)
  IPR039663 AIP/AIPL1/TTC9 [PTHR11242] (35-197)

Radius of gyration: 24.34 Å; chains: 1; bounding box: 55×44×79 Å

Sequence (218 aa):
FDNESLLRCFLGEEEAEAVATWCKEQDRGRSDIFEYRLGEADKLREEGNGLFKEGDFAAALQRYHAAIWHLDFDVGQQWNMMDHHQLDLNTRKLKVISNICAVHFKAKDWASTKQAADVGLRHMQKAELKDGEAEAKFLYRKGIANLERGFSEDAYEALKKADAANPGDRQVRQALKTATDAQRRDKQQAKLVWRDKLLTEQEKSCQGPWWQPAVQVA

Organism: NCBI:txid1333877